Protein AF-A0A2L2T9L4-F1 (afdb_monomer)

Organism: NCBI:txid56646

pLDDT: mean 80.5, std 12.37, range [39.03, 96.06]

Secondary structure (DSSP, 8-state):
-TT-SEEEEETTTTT--PPTT---EEEEEEETTEEEEEEEPPTT--SHHHHHHHHHHHHHH-TT--------------BTTB---TT-----S-B--GGGEEE-STT-EEE-S--B---HHHHHHHHHHHHHHHTT--HHHHHHHHHTT-HHHHHHSPPPS---PPPTT-------

Solvent-accessible surface area (backbone atoms only — not comparable to full-atom values): 11596 Å² total; per-residue (Å²): 128,90,82,48,80,40,77,66,44,40,42,90,77,58,83,58,75,69,36,92,90,49,84,75,46,40,40,37,32,26,47,86,97,38,83,42,78,43,80,51,68,62,91,91,64,69,58,71,71,53,53,53,50,50,56,49,41,48,50,66,42,39,73,83,65,87,77,85,84,92,81,80,91,79,90,74,80,59,47,100,90,47,85,53,57,80,76,63,84,85,81,79,75,56,47,66,54,70,92,36,48,47,77,74,55,93,94,36,77,43,76,73,46,67,78,45,64,68,59,68,71,58,53,50,52,51,51,52,50,53,56,44,45,75,71,66,50,50,68,65,58,54,48,47,67,71,44,60,90,59,54,64,62,50,71,75,62,54,67,66,96,71,79,86,82,75,61,96,81,64,78,80,76,85,84,125

Mean predicted aligned error: 8.93 Å

Radius of gyration: 19.31 Å; Cα contacts (8 Å, |Δi|>4): 143; chains: 1; bounding box: 45×47×49 Å

Structure (mmCIF, N/CA/C/O backbone):
data_AF-A0A2L2T9L4-F1
#
_entry.id   AF-A0A2L2T9L4-F1
#
loop_
_atom_site.group_PDB
_atom_site.id
_atom_site.type_symbol
_atom_site.label_atom_id
_atom_site.label_alt_id
_atom_site.label_comp_id
_atom_site.label_asym_id
_atom_site.label_entity_id
_atom_site.label_seq_id
_atom_site.pdbx_PDB_ins_code
_atom_site.Cartn_x
_atom_site.Cartn_y
_atom_site.Cartn_z
_atom_site.occupancy
_atom_site.B_iso_or_equiv
_atom_site.auth_seq_id
_atom_site.auth_comp_id
_atom_site.auth_asym_id
_atom_site.auth_atom_id
_atom_site.pdbx_PDB_model_num
ATOM 1 N N . MET A 1 1 ? 0.565 10.808 10.010 1.00 52.41 1 MET A N 1
ATOM 2 C CA . MET A 1 1 ? 0.795 10.284 8.644 1.00 52.41 1 MET A CA 1
ATOM 3 C C . MET A 1 1 ? -0.266 10.923 7.761 1.00 52.41 1 MET A C 1
ATOM 5 O O . MET A 1 1 ? -1.426 10.871 8.133 1.00 52.41 1 MET A O 1
ATOM 9 N N . ASP A 1 2 ? 0.116 11.621 6.693 1.00 66.56 2 ASP A N 1
ATOM 10 C CA . ASP A 1 2 ? -0.676 12.735 6.129 1.00 66.56 2 ASP A CA 1
ATOM 11 C C . ASP A 1 2 ? -1.647 12.347 4.986 1.00 66.56 2 ASP A C 1
ATOM 13 O O . ASP A 1 2 ? -2.039 13.189 4.181 1.00 66.56 2 ASP A O 1
ATOM 17 N N . VAL A 1 3 ? -2.005 11.060 4.895 1.00 77.31 3 VAL A N 1
ATOM 18 C CA . VAL A 1 3 ? -2.783 10.458 3.787 1.00 77.31 3 VAL A CA 1
ATOM 19 C C . VAL A 1 3 ? -4.268 10.241 4.110 1.00 77.31 3 VAL A C 1
ATOM 21 O O . VAL A 1 3 ? -5.058 9.954 3.220 1.00 77.31 3 VAL A O 1
ATOM 24 N N . LEU A 1 4 ? -4.642 10.332 5.385 1.00 86.69 4 LEU A N 1
ATOM 25 C CA . LEU A 1 4 ? -6.015 10.126 5.841 1.00 86.69 4 LEU A CA 1
ATOM 26 C C . LEU A 1 4 ? -6.793 11.444 5.751 1.00 86.69 4 LEU A C 1
ATOM 28 O O . LEU A 1 4 ? -6.251 12.494 6.109 1.00 86.69 4 LEU A O 1
ATOM 32 N N . ASP A 1 5 ? -8.055 11.378 5.327 1.00 86.56 5 ASP A N 1
ATOM 33 C CA . ASP A 1 5 ? -8.974 12.523 5.379 1.00 86.56 5 ASP A CA 1
ATOM 34 C C . ASP A 1 5 ? -9.331 12.843 6.837 1.00 86.56 5 ASP A C 1
ATOM 36 O O . ASP A 1 5 ? -9.402 14.004 7.237 1.00 86.56 5 ASP A O 1
ATOM 40 N N . GLU A 1 6 ? -9.496 11.795 7.650 1.00 90.00 6 G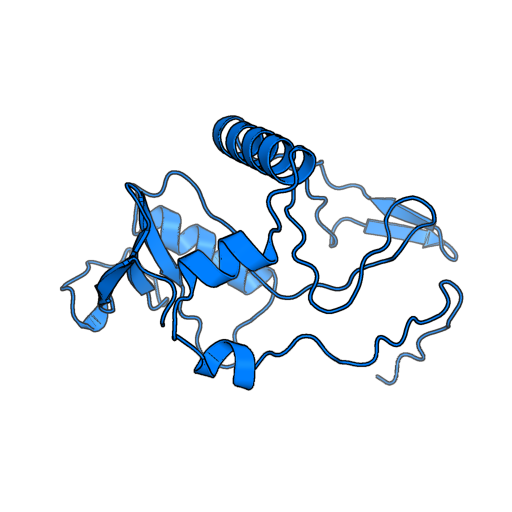LU A N 1
ATOM 41 C CA . GLU A 1 6 ? -9.687 11.885 9.097 1.00 90.00 6 GLU A CA 1
ATOM 42 C C . GLU A 1 6 ? -8.748 10.914 9.820 1.00 90.00 6 GLU A C 1
ATOM 44 O O . GLU A 1 6 ? -8.707 9.723 9.501 1.00 90.00 6 GLU A O 1
ATOM 49 N N . ASP A 1 7 ? -8.007 11.423 10.807 1.00 90.00 7 ASP A N 1
ATOM 50 C CA . ASP A 1 7 ? -7.109 10.642 11.663 1.00 90.00 7 ASP A CA 1
ATOM 51 C C . ASP A 1 7 ? -7.788 10.377 13.013 1.00 90.00 7 ASP A C 1
ATOM 53 O O . ASP A 1 7 ? -8.087 11.306 13.766 1.00 90.00 7 ASP A O 1
ATOM 57 N N . TYR A 1 8 ? -8.038 9.103 13.317 1.00 89.19 8 TYR A N 1
ATOM 58 C CA . TYR A 1 8 ? -8.636 8.667 14.583 1.00 89.19 8 TYR A CA 1
ATOM 59 C C . TYR A 1 8 ? -7.578 8.267 15.622 1.00 89.19 8 TYR A C 1
ATOM 61 O O . TYR A 1 8 ? -7.914 7.841 16.727 1.00 89.19 8 TYR A O 1
ATOM 69 N N . GLY A 1 9 ? -6.295 8.432 15.293 1.00 86.44 9 GLY A N 1
ATOM 70 C CA . GLY A 1 9 ? -5.169 8.142 16.163 1.00 86.44 9 GLY A CA 1
ATOM 71 C C . GLY A 1 9 ? -4.695 6.692 16.097 1.00 86.44 9 GLY A C 1
ATOM 72 O O . GLY A 1 9 ? -5.110 5.883 15.264 1.00 86.44 9 GLY A O 1
ATOM 73 N N . THR A 1 10 ? -3.758 6.370 16.986 1.00 83.75 10 THR A N 1
ATOM 74 C CA . THR A 1 10 ? -3.195 5.025 17.111 1.00 83.75 10 THR A CA 1
ATOM 75 C C . THR A 1 10 ? -4.003 4.177 18.084 1.00 83.75 10 THR A C 1
ATOM 77 O O . THR A 1 10 ? -4.635 4.691 19.009 1.00 83.75 10 THR A O 1
ATOM 80 N N . THR A 1 11 ? -3.950 2.858 17.917 1.00 71.00 11 THR A N 1
ATOM 81 C CA . THR A 1 11 ? -4.665 1.905 18.781 1.00 71.00 11 THR A CA 1
ATOM 82 C C . THR A 1 11 ? -4.295 2.003 20.261 1.00 71.00 11 THR A C 1
ATOM 84 O O . THR A 1 11 ? -5.155 1.773 21.107 1.00 71.00 11 THR A O 1
ATOM 87 N N . GLU A 1 12 ? -3.079 2.454 20.583 1.00 65.31 12 GLU A N 1
ATOM 88 C CA . GLU A 1 12 ? -2.644 2.773 21.954 1.00 65.31 12 GLU A CA 1
ATOM 89 C C . GLU A 1 12 ? -3.484 3.880 22.613 1.00 65.31 12 GLU A C 1
ATOM 91 O O . GLU A 1 12 ? -3.652 3.893 23.828 1.00 65.31 12 GLU A O 1
ATOM 96 N N . LYS A 1 13 ? -4.034 4.807 21.819 1.00 59.44 13 LYS A N 1
ATOM 97 C CA . LYS A 1 13 ? -4.871 5.918 22.295 1.00 59.44 13 LYS A CA 1
ATOM 98 C C . LYS A 1 13 ? -6.371 5.623 22.209 1.00 59.44 13 LYS A C 1
ATOM 100 O O . LYS A 1 13 ? -7.156 6.326 22.837 1.00 59.44 13 LYS A O 1
ATOM 105 N N . ALA A 1 14 ? -6.769 4.609 21.441 1.00 59.12 14 ALA A N 1
ATOM 106 C CA . ALA A 1 14 ? -8.160 4.367 21.057 1.00 59.12 14 ALA A CA 1
ATOM 107 C C . ALA A 1 14 ? -8.881 3.273 21.878 1.00 59.12 14 ALA A C 1
ATOM 109 O O . ALA A 1 14 ? -9.963 2.848 21.480 1.00 59.12 14 ALA A O 1
ATOM 110 N N . ASN A 1 15 ? -8.316 2.800 23.003 1.00 60.50 15 ASN A N 1
ATOM 111 C CA . ASN A 1 15 ? -8.847 1.668 23.794 1.00 60.50 15 ASN A CA 1
ATOM 112 C C . ASN A 1 15 ? -9.167 0.431 22.931 1.00 60.50 15 ASN A C 1
ATOM 114 O O . ASN A 1 15 ? -10.158 -0.270 23.144 1.00 60.50 15 ASN A O 1
ATOM 118 N N . PHE A 1 16 ? -8.342 0.188 21.913 1.00 66.19 16 PHE A N 1
ATOM 119 C CA . PHE A 1 16 ? -8.577 -0.878 20.956 1.00 66.19 16 PHE A CA 1
ATOM 120 C C . PHE A 1 16 ? -8.243 -2.233 21.588 1.00 66.19 16 PHE A C 1
ATOM 122 O O . PHE A 1 16 ? -7.152 -2.420 22.128 1.00 66.19 16 PHE A O 1
ATOM 129 N N . VAL A 1 17 ? -9.177 -3.184 21.531 1.00 66.19 17 VAL A N 1
ATOM 130 C CA . VAL A 1 17 ? -8.949 -4.537 22.050 1.00 66.19 17 VAL A CA 1
ATOM 131 C C . VAL A 1 17 ? -8.235 -5.348 20.978 1.00 66.19 17 VAL A C 1
ATOM 133 O O . VAL A 1 17 ? -8.807 -5.663 19.937 1.00 66.19 17 VAL A O 1
ATOM 136 N N . PHE A 1 18 ? -6.973 -5.672 21.231 1.00 70.81 18 PHE A N 1
ATOM 137 C CA . PHE A 1 18 ? -6.186 -6.526 20.353 1.00 70.81 18 PHE A CA 1
ATOM 138 C C . PHE A 1 18 ? -6.638 -7.987 20.458 1.00 70.81 18 PHE A C 1
ATOM 140 O O . PHE A 1 18 ? -6.996 -8.462 21.538 1.00 70.81 18 PHE A O 1
ATOM 147 N N . GLY A 1 19 ? -6.600 -8.718 19.340 1.00 68.06 19 GLY A N 1
ATOM 148 C CA . GLY A 1 19 ? -6.716 -10.172 19.366 1.00 68.06 19 GLY A CA 1
ATOM 149 C C . GLY A 1 19 ? -5.531 -10.799 20.109 1.00 68.06 19 GLY A C 1
ATOM 150 O O . GLY A 1 19 ? -4.468 -10.188 20.232 1.00 68.06 19 GLY A O 1
ATOM 151 N N . ASN A 1 20 ? -5.694 -12.032 20.601 1.00 67.00 20 ASN A N 1
ATOM 152 C CA . ASN A 1 20 ? -4.606 -12.746 21.277 1.00 67.00 20 ASN A CA 1
ATOM 153 C C . ASN A 1 20 ? -3.338 -12.768 20.398 1.00 67.00 20 ASN A C 1
ATOM 155 O O . ASN A 1 20 ? -3.387 -13.217 19.253 1.00 67.00 20 ASN A O 1
ATOM 159 N N . ASN A 1 21 ? -2.206 -12.326 20.959 1.00 73.62 21 ASN A N 1
ATOM 160 C CA . ASN A 1 21 ? -0.883 -12.258 20.317 1.00 73.62 21 ASN A CA 1
ATOM 161 C C . ASN A 1 21 ? -0.762 -11.301 19.112 1.00 73.62 21 ASN A C 1
ATOM 163 O O . ASN A 1 21 ? 0.149 -11.458 18.294 1.00 73.62 21 ASN A O 1
ATOM 167 N N . ASP A 1 22 ? -1.644 -10.310 18.973 1.00 82.94 22 ASP A N 1
ATOM 168 C CA . ASP A 1 22 ? -1.422 -9.224 18.019 1.00 82.94 22 ASP A CA 1
ATOM 169 C C . ASP A 1 22 ? -0.471 -8.170 18.608 1.00 82.94 22 ASP A C 1
ATOM 171 O O . ASP A 1 22 ? -0.856 -7.349 19.435 1.00 82.94 22 ASP A O 1
ATOM 175 N N . GLU A 1 23 ? 0.792 -8.215 18.184 1.00 81.62 23 GLU A N 1
ATOM 176 C CA . GLU A 1 23 ? 1.840 -7.273 18.604 1.00 81.62 23 GLU A CA 1
ATOM 177 C C . GLU A 1 23 ? 2.012 -6.078 17.649 1.00 81.62 23 GLU A C 1
ATOM 179 O O . GLU A 1 23 ? 2.999 -5.340 17.751 1.00 81.62 23 GLU A O 1
ATOM 184 N N . ASN A 1 24 ? 1.120 -5.919 16.666 1.00 86.56 24 ASN A N 1
ATOM 185 C CA . ASN A 1 24 ? 1.215 -4.833 15.698 1.00 86.56 24 ASN A CA 1
ATOM 186 C C . ASN A 1 24 ? 0.637 -3.531 16.272 1.00 86.56 24 ASN A C 1
ATOM 188 O O . ASN A 1 24 ? -0.312 -3.530 17.054 1.00 86.56 24 ASN A O 1
ATOM 192 N N . THR A 1 25 ? 1.174 -2.404 15.815 1.00 86.94 25 THR A N 1
ATOM 193 C CA . THR A 1 25 ? 0.607 -1.079 16.078 1.00 86.94 25 THR A CA 1
ATOM 194 C C . THR A 1 25 ? -0.185 -0.643 14.855 1.00 86.94 25 THR A C 1
ATOM 196 O O . THR A 1 25 ? 0.291 -0.790 13.729 1.00 86.94 25 THR A O 1
ATOM 199 N N . TYR A 1 26 ? -1.375 -0.077 15.058 1.00 89.06 26 TYR A N 1
ATOM 200 C CA . TYR A 1 26 ? -2.200 0.414 13.959 1.00 89.06 26 TYR A CA 1
ATOM 201 C C . TYR A 1 26 ? -2.491 1.904 14.094 1.00 89.06 26 TYR A C 1
ATOM 203 O O . TYR A 1 26 ? -2.710 2.409 15.198 1.00 89.06 26 TYR A O 1
ATOM 211 N N . GLN A 1 27 ? -2.551 2.584 12.954 1.00 90.50 27 GLN A N 1
ATOM 212 C CA . GLN A 1 27 ? -3.174 3.891 12.812 1.00 90.50 27 GLN A CA 1
ATOM 213 C C . GLN A 1 27 ? -4.568 3.711 12.207 1.00 90.50 27 GLN A C 1
ATOM 215 O O . GLN A 1 27 ? -4.737 2.999 11.213 1.00 90.50 27 GLN A O 1
ATOM 220 N N . LEU A 1 28 ? -5.562 4.346 12.820 1.00 90.88 28 LEU A N 1
ATOM 221 C CA . LEU A 1 28 ? -6.960 4.286 12.416 1.00 90.88 28 LEU A CA 1
ATOM 222 C C . LEU A 1 28 ? -7.357 5.598 11.744 1.00 90.88 28 LEU A C 1
ATOM 224 O O . LEU A 1 28 ? -6.944 6.675 12.171 1.00 90.88 28 LEU A O 1
ATOM 228 N N . GLY A 1 29 ? -8.198 5.521 10.721 1.00 92.50 29 GLY A N 1
ATOM 229 C CA . GLY A 1 29 ? -8.723 6.718 10.083 1.00 92.50 29 GLY A CA 1
ATOM 230 C C . GLY A 1 29 ? -9.742 6.434 9.000 1.00 92.50 29 GLY A C 1
ATOM 231 O O . GLY A 1 29 ? -10.322 5.345 8.921 1.00 92.50 29 GLY A O 1
ATOM 232 N N . ARG A 1 30 ? -9.938 7.434 8.145 1.00 93.25 30 ARG A N 1
ATOM 233 C CA . ARG A 1 30 ? -10.900 7.396 7.047 1.00 93.25 30 ARG A CA 1
ATOM 234 C C . ARG A 1 30 ? -10.320 8.007 5.775 1.00 93.25 30 ARG A C 1
ATOM 236 O O . ARG A 1 30 ? -9.588 8.992 5.842 1.00 93.25 30 ARG A O 1
ATOM 243 N N . ILE A 1 31 ? -10.653 7.408 4.632 1.00 90.56 31 ILE A N 1
ATOM 244 C CA . ILE A 1 31 ? -10.423 7.961 3.288 1.00 90.56 31 ILE A CA 1
ATOM 245 C C . ILE A 1 31 ? -11.730 7.824 2.509 1.00 90.56 31 ILE A C 1
ATOM 247 O O . ILE A 1 31 ? -12.220 6.707 2.316 1.00 90.56 31 ILE A O 1
ATOM 251 N N . GLY A 1 32 ? -12.307 8.942 2.071 1.00 90.31 32 GLY A N 1
ATOM 252 C CA . GLY A 1 32 ? -13.660 8.977 1.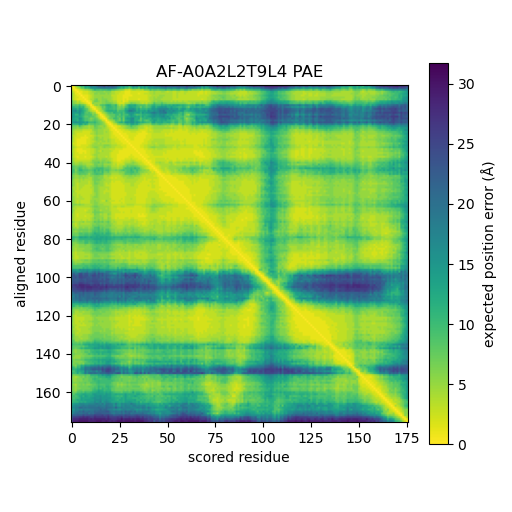523 1.00 90.31 32 GLY A CA 1
ATOM 253 C C . GLY A 1 32 ? -14.635 8.249 2.451 1.00 90.31 32 GLY A C 1
ATOM 254 O O . GLY A 1 32 ? -14.603 8.423 3.665 1.00 90.31 32 GLY A O 1
ATOM 255 N N . ASP A 1 33 ? -15.456 7.351 1.917 1.00 92.56 33 ASP A N 1
ATOM 256 C CA . ASP A 1 33 ? -16.427 6.580 2.711 1.00 92.56 33 ASP A CA 1
ATOM 257 C C . ASP A 1 33 ? -15.850 5.291 3.330 1.00 92.56 33 ASP A C 1
ATOM 259 O O . ASP A 1 33 ? -16.590 4.431 3.815 1.00 92.56 33 ASP A O 1
ATOM 263 N N . HIS A 1 34 ? -14.526 5.113 3.303 1.00 93.06 34 HIS A N 1
ATOM 264 C CA . HIS A 1 34 ? -13.867 3.894 3.758 1.00 93.06 34 HIS A CA 1
ATOM 265 C C . HIS A 1 34 ? -13.110 4.108 5.066 1.00 93.06 34 HIS A C 1
ATOM 267 O O . HIS A 1 34 ? -12.224 4.955 5.158 1.00 93.06 34 HIS A O 1
ATOM 273 N N . PHE A 1 35 ? -13.409 3.273 6.063 1.00 94.25 35 PHE A N 1
ATOM 274 C CA . PHE A 1 35 ? -12.566 3.129 7.246 1.00 94.25 35 PHE A CA 1
ATOM 275 C C . PHE A 1 35 ? -11.265 2.422 6.869 1.00 94.25 35 PHE A C 1
ATOM 277 O O . PHE A 1 35 ? -11.284 1.361 6.238 1.00 94.25 35 PHE A O 1
ATOM 284 N N . VAL A 1 36 ? -10.141 3.012 7.263 1.00 94.06 36 VAL A N 1
ATOM 285 C CA . VAL A 1 36 ? -8.800 2.537 6.926 1.00 94.06 36 VAL A CA 1
ATOM 286 C C . VAL A 1 36 ? -8.036 2.228 8.206 1.00 94.06 36 VAL A C 1
ATOM 288 O O . VAL A 1 36 ? -8.031 3.010 9.156 1.00 94.06 36 VAL A O 1
ATOM 291 N N . VAL A 1 37 ? -7.369 1.076 8.205 1.00 92.56 37 VAL A N 1
ATOM 292 C CA . VAL A 1 37 ? -6.424 0.667 9.244 1.00 92.56 37 VAL A CA 1
ATOM 293 C C . VAL A 1 37 ? -5.061 0.494 8.592 1.00 92.56 37 VAL A C 1
ATOM 295 O O . VAL A 1 37 ? -4.898 -0.343 7.703 1.00 92.56 37 VAL A O 1
ATOM 298 N N . ILE A 1 38 ? -4.084 1.278 9.033 1.00 92.62 38 ILE A N 1
ATOM 299 C CA . ILE A 1 38 ? -2.709 1.235 8.538 1.00 92.62 38 ILE A CA 1
ATOM 300 C C . ILE A 1 38 ? -1.850 0.536 9.587 1.00 92.62 38 ILE A C 1
ATOM 302 O O . ILE A 1 38 ? -1.806 0.959 10.738 1.00 92.62 38 ILE A O 1
ATOM 306 N N . ASN A 1 39 ? -1.150 -0.526 9.193 1.00 91.31 39 ASN A N 1
ATOM 307 C CA . ASN A 1 39 ? -0.134 -1.138 10.044 1.00 91.31 39 ASN A CA 1
ATOM 308 C C . ASN A 1 39 ? 1.109 -0.245 10.138 1.00 91.31 39 ASN A C 1
ATOM 310 O O . ASN A 1 39 ? 1.654 0.179 9.119 1.00 91.31 39 ASN A O 1
ATOM 314 N N . CYS A 1 40 ? 1.592 -0.042 11.358 1.00 88.19 40 CYS A N 1
ATOM 315 C CA . CYS A 1 40 ? 2.831 0.649 11.676 1.00 88.19 40 CYS A CA 1
ATOM 316 C C . CYS A 1 40 ? 3.845 -0.390 12.191 1.00 88.19 40 CYS A C 1
ATOM 318 O O . CYS A 1 40 ? 3.928 -0.614 13.401 1.00 88.19 40 CYS A O 1
ATOM 320 N N . PRO A 1 41 ? 4.587 -1.076 11.299 1.00 82.75 41 PRO A N 1
ATOM 321 C CA . PRO A 1 41 ? 5.554 -2.084 11.717 1.00 82.75 41 PRO A CA 1
ATOM 322 C C . PRO A 1 41 ? 6.696 -1.443 12.513 1.00 82.75 41 PRO A C 1
ATOM 324 O O . PRO A 1 41 ? 7.069 -0.292 12.272 1.00 82.75 41 PRO A O 1
ATOM 327 N N . ARG A 1 42 ? 7.281 -2.205 13.444 1.00 83.94 42 ARG A N 1
ATOM 328 C CA . ARG A 1 42 ? 8.468 -1.757 14.182 1.00 83.94 42 ARG A CA 1
ATOM 329 C C . ARG A 1 42 ? 9.625 -1.538 13.208 1.00 83.94 42 ARG A C 1
ATOM 331 O O . ARG A 1 42 ? 9.758 -2.245 12.208 1.00 83.94 42 ARG A O 1
ATOM 338 N N . THR A 1 43 ? 10.482 -0.569 13.511 1.00 82.56 43 THR A N 1
ATOM 339 C CA . THR A 1 43 ? 11.659 -0.268 12.689 1.00 82.56 43 THR A CA 1
ATOM 340 C C . THR A 1 43 ? 12.494 -1.527 12.453 1.00 82.56 43 THR A C 1
ATOM 342 O O . THR A 1 43 ? 12.834 -2.236 13.396 1.00 82.56 43 THR A O 1
ATOM 345 N N . GLY A 1 44 ? 12.827 -1.800 11.190 1.00 80.50 44 GLY A N 1
ATOM 346 C CA . GLY A 1 44 ? 13.599 -2.982 10.794 1.00 80.50 44 GLY A CA 1
ATOM 347 C C . GLY A 1 44 ? 12.771 -4.254 10.578 1.00 80.50 44 GLY A C 1
ATOM 348 O O . GLY A 1 44 ? 13.305 -5.230 10.061 1.00 80.50 44 GLY A O 1
ATOM 349 N N . GLU A 1 45 ? 11.472 -4.256 10.888 1.00 80.06 45 GLU A N 1
ATOM 350 C CA . GLU A 1 45 ? 10.591 -5.390 10.603 1.00 80.06 45 GLU A CA 1
ATOM 351 C C . GLU A 1 45 ? 9.927 -5.244 9.228 1.00 80.06 45 GLU A C 1
ATOM 353 O O . GLU A 1 45 ? 8.880 -4.615 9.075 1.00 80.06 45 GLU A O 1
ATOM 358 N N . TYR A 1 46 ? 10.524 -5.859 8.209 1.00 80.56 46 TYR A N 1
ATOM 359 C CA . TYR A 1 46 ? 10.005 -5.863 6.840 1.00 80.56 46 TYR A CA 1
ATOM 360 C C . TYR A 1 46 ? 10.102 -7.252 6.193 1.00 80.56 46 TYR A C 1
ATOM 362 O O . TYR A 1 46 ? 10.664 -8.195 6.750 1.00 80.56 46 TYR A O 1
ATOM 370 N N . GLY A 1 47 ? 9.519 -7.384 5.001 1.00 83.31 47 GLY A N 1
ATOM 371 C CA . GLY A 1 47 ? 9.578 -8.600 4.192 1.00 83.31 47 GLY A CA 1
ATOM 372 C C . GLY A 1 47 ? 8.324 -9.474 4.257 1.00 83.31 47 GLY A C 1
ATOM 373 O O . GLY A 1 47 ? 7.393 -9.243 5.032 1.00 83.31 47 GLY A O 1
ATOM 374 N N . LEU A 1 48 ? 8.310 -10.501 3.403 1.00 83.12 48 LEU A N 1
ATOM 375 C CA . LEU A 1 48 ? 7.132 -11.326 3.117 1.00 83.12 48 LEU A CA 1
ATOM 376 C C . LEU A 1 48 ? 6.557 -12.003 4.367 1.00 83.12 48 LEU A C 1
ATOM 378 O O . LEU A 1 48 ? 5.360 -11.911 4.619 1.00 83.12 48 LEU A O 1
ATOM 382 N N . ILE A 1 49 ? 7.405 -12.653 5.170 1.00 85.44 49 ILE A N 1
ATOM 383 C CA . ILE A 1 49 ? 6.960 -13.403 6.355 1.00 85.44 49 ILE A CA 1
ATOM 384 C C . ILE A 1 49 ? 6.291 -12.466 7.366 1.00 85.44 49 ILE A C 1
ATOM 386 O O . ILE A 1 49 ? 5.232 -12.799 7.901 1.00 85.44 49 ILE A O 1
ATOM 390 N N . LYS A 1 50 ? 6.879 -11.288 7.614 1.00 86.88 50 LYS A N 1
ATOM 391 C CA . LYS A 1 50 ? 6.302 -10.302 8.533 1.00 86.88 50 LYS A CA 1
ATOM 392 C C . LYS A 1 50 ? 4.984 -9.757 7.984 1.00 86.88 50 LYS A C 1
ATOM 394 O O . LYS A 1 50 ? 4.000 -9.773 8.713 1.00 86.88 50 LYS A O 1
ATOM 399 N N . ALA A 1 51 ? 4.934 -9.378 6.705 1.00 87.81 51 ALA A N 1
ATOM 400 C CA . ALA A 1 51 ? 3.707 -8.899 6.066 1.00 87.81 51 ALA A CA 1
ATOM 401 C C . ALA A 1 51 ? 2.570 -9.936 6.132 1.00 87.81 51 ALA A C 1
ATOM 403 O O . ALA A 1 51 ? 1.441 -9.586 6.472 1.00 87.81 51 ALA A O 1
ATOM 404 N N . CYS A 1 52 ? 2.861 -11.220 5.884 1.00 88.12 52 CYS A N 1
ATOM 405 C CA . CYS A 1 52 ? 1.886 -12.306 6.018 1.00 88.12 52 CYS A CA 1
ATOM 406 C C . CYS A 1 52 ? 1.374 -12.457 7.458 1.00 88.12 52 CYS A C 1
ATOM 408 O O . CYS A 1 52 ? 0.165 -12.586 7.669 1.00 88.12 52 CYS A O 1
ATOM 410 N N . LYS A 1 53 ? 2.274 -12.421 8.452 1.00 89.19 53 LYS A N 1
ATOM 411 C CA . LYS A 1 53 ? 1.895 -12.461 9.873 1.00 89.19 53 LYS A CA 1
ATOM 412 C C . LYS A 1 53 ? 1.005 -11.277 10.241 1.00 89.19 53 LYS A C 1
ATOM 414 O O . LYS A 1 53 ? -0.074 -11.494 10.777 1.00 89.19 53 LYS A O 1
ATOM 419 N N . THR A 1 54 ? 1.398 -10.057 9.880 1.00 90.00 54 THR A N 1
ATOM 420 C CA . THR A 1 54 ? 0.606 -8.856 10.163 1.00 90.00 54 THR A CA 1
ATOM 421 C C . THR A 1 54 ? -0.760 -8.902 9.487 1.00 90.00 54 THR A C 1
ATOM 423 O O . THR A 1 54 ? -1.761 -8.673 10.151 1.00 90.00 54 THR A O 1
ATOM 426 N N . ALA A 1 55 ? -0.849 -9.289 8.212 1.00 90.19 55 ALA A N 1
ATOM 427 C CA . ALA A 1 55 ? -2.141 -9.433 7.539 1.00 90.19 55 ALA A CA 1
ATOM 428 C C . ALA A 1 55 ? -3.056 -10.457 8.239 1.00 90.19 55 ALA A C 1
ATOM 430 O O . ALA A 1 55 ? -4.273 -10.278 8.278 1.00 90.19 55 ALA A O 1
ATOM 431 N N . THR A 1 56 ? -2.479 -11.518 8.808 1.00 90.12 56 THR A N 1
ATOM 432 C CA . THR A 1 56 ? -3.219 -12.541 9.562 1.00 90.12 56 THR A CA 1
ATOM 433 C C . THR A 1 56 ? -3.710 -11.990 10.902 1.00 90.12 56 THR A C 1
ATOM 435 O O . THR A 1 56 ? -4.894 -12.117 11.211 1.00 90.12 56 THR A O 1
ATOM 438 N N . SER A 1 57 ? -2.838 -11.316 11.658 1.00 89.75 57 SER A N 1
ATOM 439 C CA . SER A 1 57 ? -3.189 -10.644 12.915 1.00 89.75 57 SER A CA 1
ATOM 440 C C . SER A 1 57 ? -4.263 -9.576 12.708 1.00 89.75 57 SER A C 1
ATOM 442 O O . SER A 1 57 ? -5.273 -9.597 13.401 1.00 89.75 57 SER A O 1
ATOM 444 N N . MET A 1 58 ? -4.128 -8.728 11.683 1.00 90.25 58 MET A N 1
ATOM 445 C CA . MET A 1 58 ? -5.121 -7.709 11.325 1.00 90.25 58 MET A CA 1
ATOM 446 C C . MET A 1 58 ? -6.503 -8.311 11.082 1.00 90.25 58 MET A C 1
ATOM 448 O O . MET A 1 58 ? -7.482 -7.819 11.631 1.00 90.25 58 MET A O 1
ATOM 452 N N . LYS A 1 59 ? -6.597 -9.392 10.293 1.00 88.88 59 LYS A N 1
ATOM 453 C CA . LYS A 1 59 ? -7.879 -10.076 10.044 1.00 88.88 59 LYS A CA 1
ATOM 454 C C . LYS A 1 59 ? -8.483 -10.658 11.318 1.00 88.88 59 LYS A C 1
ATOM 456 O O . LYS A 1 59 ? -9.700 -10.654 11.461 1.00 88.88 59 LYS A O 1
ATOM 461 N N . SER A 1 60 ? -7.641 -11.177 12.210 1.00 88.06 60 SER A N 1
ATOM 462 C CA . SER A 1 60 ? -8.090 -11.761 13.473 1.00 88.06 60 SER A CA 1
ATOM 463 C C . SER A 1 60 ? -8.578 -10.698 14.456 1.00 88.06 60 SER A C 1
ATOM 465 O O . SER A 1 60 ? -9.591 -10.901 15.116 1.00 88.06 60 SER A O 1
ATOM 467 N N . THR A 1 61 ? -7.857 -9.585 14.571 1.00 87.62 61 THR A N 1
ATOM 468 C CA . THR A 1 61 ? -8.165 -8.501 15.510 1.00 87.62 61 THR A CA 1
ATOM 469 C C . THR A 1 61 ? -9.311 -7.626 15.005 1.00 87.62 61 THR A C 1
ATOM 471 O O . THR A 1 61 ? -10.127 -7.152 15.790 1.00 87.62 61 THR A O 1
ATOM 474 N N . ILE A 1 62 ? -9.394 -7.410 13.691 1.00 88.31 62 ILE A N 1
ATOM 475 C CA . ILE A 1 62 ? -10.306 -6.451 13.066 1.00 88.31 62 ILE A CA 1
ATOM 476 C C . ILE A 1 62 ? -11.180 -7.191 12.042 1.00 88.31 62 ILE A C 1
ATOM 478 O O . ILE A 1 62 ? -10.942 -7.114 10.832 1.00 88.31 62 ILE A O 1
ATOM 482 N N . PRO A 1 63 ? -12.218 -7.917 12.498 1.00 86.81 63 PRO A N 1
ATOM 483 C CA . PRO A 1 63 ? -13.019 -8.784 11.631 1.00 86.81 63 PRO A CA 1
ATOM 484 C C . PRO A 1 63 ? -13.830 -8.017 10.575 1.00 86.81 63 PRO A C 1
ATOM 486 O O . PRO A 1 63 ? -14.322 -8.614 9.622 1.00 86.81 63 PRO A O 1
ATOM 489 N N . CYS A 1 64 ? -13.967 -6.693 10.711 1.00 89.44 64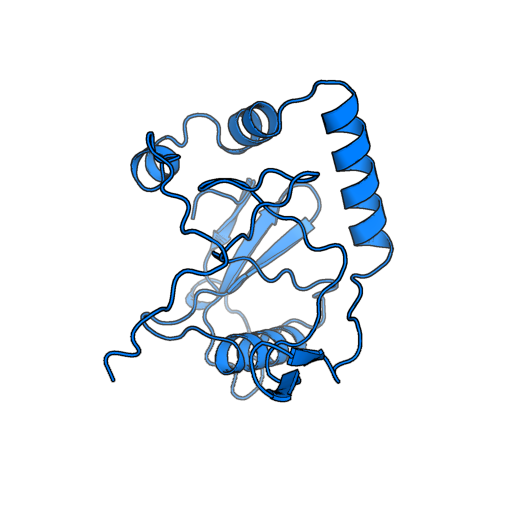 CYS A N 1
ATOM 490 C CA . CYS A 1 64 ? -14.631 -5.840 9.728 1.00 89.44 64 CYS A CA 1
ATOM 491 C C . CYS A 1 64 ? -13.751 -5.477 8.514 1.00 89.44 64 CYS A C 1
ATOM 493 O O . CYS A 1 64 ? -14.246 -4.846 7.577 1.00 89.44 64 CYS A O 1
ATOM 495 N N . ILE A 1 65 ? -12.473 -5.883 8.484 1.00 91.50 65 ILE A N 1
ATOM 496 C CA . ILE A 1 65 ? -11.611 -5.692 7.311 1.00 91.50 65 ILE A CA 1
ATOM 497 C C . ILE A 1 65 ? -12.158 -6.499 6.130 1.00 91.50 65 ILE A C 1
ATOM 499 O O . ILE A 1 65 ? -12.143 -7.728 6.121 1.00 91.50 65 ILE A O 1
ATOM 503 N N . ARG A 1 66 ? -12.580 -5.786 5.082 1.00 93.06 66 ARG A N 1
ATOM 504 C CA . ARG A 1 66 ? -13.047 -6.387 3.823 1.00 93.06 66 ARG A CA 1
ATOM 505 C C . ARG A 1 66 ? -11.915 -6.674 2.843 1.00 93.06 66 ARG A C 1
ATOM 507 O O . ARG A 1 66 ? -11.954 -7.669 2.125 1.00 93.06 66 ARG A O 1
ATOM 514 N N . TYR A 1 67 ? -10.917 -5.795 2.808 1.00 92.00 67 TYR A N 1
ATOM 515 C CA . TYR A 1 67 ? -9.809 -5.835 1.860 1.00 92.00 67 TYR A CA 1
ATOM 516 C C . TYR A 1 67 ? -8.507 -5.487 2.576 1.00 92.00 67 TYR A C 1
ATOM 518 O O . TYR A 1 67 ? -8.492 -4.614 3.438 1.00 92.00 67 TYR A O 1
ATOM 526 N N . ILE A 1 68 ? -7.413 -6.145 2.192 1.00 91.31 68 ILE A N 1
ATOM 527 C CA . ILE A 1 68 ? -6.060 -5.785 2.627 1.00 91.31 68 ILE A CA 1
ATOM 528 C C . ILE A 1 68 ? -5.273 -5.384 1.392 1.00 91.31 68 ILE A C 1
ATOM 530 O O . ILE A 1 68 ? -5.183 -6.154 0.436 1.00 91.31 68 ILE A O 1
ATOM 534 N N . LEU A 1 69 ? -4.709 -4.181 1.430 1.00 92.38 69 LEU A N 1
ATOM 535 C CA . LEU A 1 69 ? -3.844 -3.659 0.384 1.00 92.38 69 LEU A CA 1
ATOM 536 C C . LEU A 1 69 ? -2.397 -3.767 0.858 1.00 92.38 69 LEU A C 1
ATOM 538 O O . LEU A 1 69 ? -2.046 -3.241 1.913 1.00 92.38 69 LEU A O 1
ATOM 542 N N . LEU A 1 70 ? -1.560 -4.453 0.083 1.00 90.12 70 LEU A N 1
ATOM 543 C CA . LEU A 1 70 ? -0.119 -4.452 0.299 1.00 90.12 70 LEU A CA 1
ATOM 544 C C . LEU A 1 70 ? 0.476 -3.272 -0.470 1.00 90.12 70 LEU A C 1
ATOM 546 O O . LEU A 1 70 ? 0.449 -3.262 -1.698 1.00 90.12 70 LEU A O 1
ATOM 550 N N . VAL A 1 71 ? 1.000 -2.292 0.260 1.00 89.19 71 VAL A N 1
ATOM 551 C CA . VAL A 1 71 ? 1.646 -1.102 -0.303 1.00 89.19 71 VAL A CA 1
ATOM 552 C C . VAL A 1 71 ? 3.115 -1.122 0.090 1.00 89.19 71 VAL A C 1
ATOM 554 O O . VAL A 1 71 ? 3.451 -1.373 1.246 1.00 89.19 71 VAL A O 1
ATOM 557 N N . GLY A 1 72 ? 3.993 -0.872 -0.872 1.00 86.62 72 GLY A N 1
ATOM 558 C CA . GLY A 1 72 ? 5.429 -0.853 -0.647 1.00 86.62 72 GLY A CA 1
ATOM 559 C C . GLY A 1 72 ? 6.188 -0.440 -1.897 1.00 86.62 72 GLY A C 1
ATOM 560 O O . GLY A 1 72 ? 5.605 -0.255 -2.964 1.00 86.62 72 GLY A O 1
ATOM 561 N N . ILE A 1 73 ? 7.500 -0.307 -1.742 1.00 88.00 73 ILE A N 1
ATOM 562 C CA . ILE A 1 73 ? 8.418 -0.090 -2.857 1.00 88.00 73 ILE A CA 1
ATOM 563 C C . ILE A 1 73 ? 8.717 -1.421 -3.551 1.00 88.00 73 ILE A C 1
ATOM 565 O O . ILE A 1 73 ? 8.805 -2.467 -2.905 1.00 88.00 73 ILE A O 1
ATOM 569 N N . GLY A 1 74 ? 8.877 -1.381 -4.868 1.00 87.06 74 GLY A N 1
ATOM 570 C CA . GLY A 1 74 ? 9.200 -2.549 -5.676 1.00 87.06 74 GLY A CA 1
ATOM 571 C C . GLY A 1 74 ? 10.141 -2.190 -6.818 1.00 87.06 74 GLY A C 1
ATOM 572 O O . GLY A 1 74 ? 10.240 -1.029 -7.207 1.00 87.06 74 GLY A O 1
ATOM 573 N N . GLY A 1 75 ? 10.833 -3.199 -7.345 1.00 86.56 75 GLY A N 1
ATOM 574 C CA . GLY A 1 75 ? 11.603 -3.073 -8.580 1.00 86.56 75 GLY A CA 1
ATOM 575 C C . GLY A 1 75 ? 10.704 -3.227 -9.806 1.00 86.56 75 GLY A C 1
ATOM 576 O O . GLY A 1 75 ? 9.791 -4.055 -9.809 1.00 86.56 75 GLY A O 1
ATOM 577 N N . GLY A 1 76 ? 10.972 -2.442 -10.846 1.00 87.19 76 GLY A N 1
ATOM 578 C CA . GLY A 1 76 ? 10.315 -2.542 -12.147 1.00 87.19 76 GLY A CA 1
ATOM 579 C C . GLY A 1 76 ? 11.265 -3.095 -13.205 1.00 87.19 76 GLY A C 1
ATOM 580 O O . GLY A 1 76 ? 12.458 -2.806 -13.187 1.00 87.19 76 GLY A O 1
ATOM 581 N N . THR A 1 77 ? 10.739 -3.879 -14.143 1.00 88.06 77 THR A N 1
ATOM 582 C CA . THR A 1 77 ? 11.473 -4.282 -15.349 1.00 88.06 77 THR A CA 1
ATOM 583 C C . THR A 1 77 ? 10.774 -3.661 -16.556 1.00 88.06 77 THR A C 1
ATOM 585 O O . THR A 1 77 ? 9.698 -4.139 -16.929 1.00 88.06 77 THR A O 1
ATOM 588 N N . PRO A 1 78 ? 11.339 -2.596 -17.153 1.00 87.31 78 PRO A N 1
ATOM 589 C CA . PRO A 1 78 ? 10.784 -1.998 -18.359 1.00 87.31 78 PRO A CA 1
ATOM 590 C C . PRO A 1 78 ? 10.747 -3.016 -19.501 1.00 87.31 78 PRO A C 1
ATOM 592 O O . PRO A 1 78 ? 11.627 -3.867 -1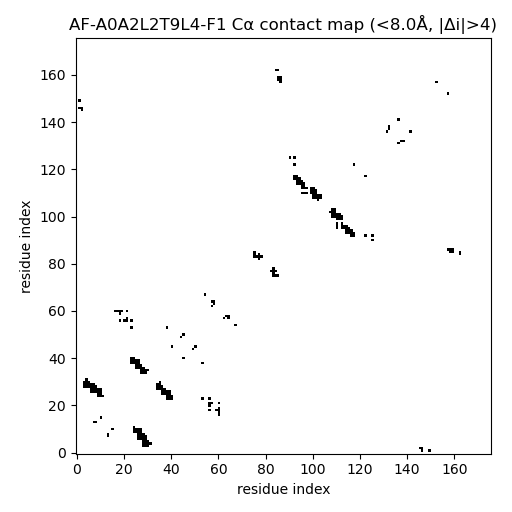9.640 1.00 87.31 78 PRO A O 1
ATOM 595 N N . THR A 1 79 ? 9.733 -2.910 -20.350 1.00 86.19 79 THR A N 1
ATOM 596 C CA . THR A 1 79 ? 9.607 -3.685 -21.589 1.00 86.19 79 THR A CA 1
ATOM 597 C C . THR A 1 79 ? 9.378 -2.735 -22.755 1.00 86.19 79 THR A C 1
ATOM 599 O O . THR A 1 79 ? 9.037 -1.573 -22.560 1.00 86.19 79 THR A O 1
ATOM 602 N N . THR A 1 80 ? 9.480 -3.229 -23.989 1.00 84.50 80 THR A N 1
ATOM 603 C CA . THR A 1 80 ? 9.191 -2.412 -25.181 1.00 84.50 80 THR A CA 1
ATOM 604 C C . THR A 1 80 ? 7.765 -1.856 -25.208 1.00 84.50 80 THR A C 1
ATOM 606 O O . THR A 1 80 ? 7.519 -0.856 -25.870 1.00 84.50 80 THR A O 1
ATOM 609 N N . ASN A 1 81 ? 6.826 -2.501 -24.509 1.00 88.50 81 ASN A N 1
ATOM 610 C CA . ASN A 1 81 ? 5.409 -2.128 -24.508 1.00 88.50 81 ASN A CA 1
ATOM 611 C C . ASN A 1 81 ? 4.989 -1.366 -23.245 1.00 88.50 81 ASN A C 1
ATOM 613 O O . ASN A 1 81 ? 3.915 -0.771 -23.223 1.00 88.50 81 ASN A O 1
ATOM 617 N N . VAL A 1 82 ? 5.790 -1.440 -22.181 1.00 86.50 82 VAL A N 1
ATOM 618 C CA . VAL A 1 82 ? 5.499 -0.825 -20.885 1.00 86.50 82 VAL A CA 1
ATOM 619 C C . VAL A 1 82 ? 6.797 -0.259 -20.340 1.00 86.50 82 VAL A C 1
ATOM 621 O O . VAL A 1 82 ? 7.664 -1.010 -19.888 1.00 86.50 82 VAL A O 1
ATOM 624 N N . ASP A 1 83 ? 6.910 1.062 -20.392 1.00 89.31 83 ASP A N 1
ATOM 625 C CA . ASP A 1 83 ? 8.049 1.790 -19.857 1.00 89.31 83 ASP A CA 1
ATOM 626 C C . ASP A 1 83 ? 7.814 2.085 -18.371 1.00 89.31 83 ASP A C 1
ATOM 628 O O . ASP A 1 83 ? 7.006 2.945 -18.036 1.00 89.31 83 ASP A O 1
ATOM 632 N N . ILE A 1 84 ? 8.452 1.311 -17.490 1.00 89.62 84 ILE A N 1
ATOM 633 C CA . ILE A 1 84 ? 8.330 1.451 -16.031 1.00 89.62 84 ILE A CA 1
ATOM 634 C C . ILE A 1 84 ? 9.555 2.204 -15.523 1.00 89.62 84 ILE A C 1
A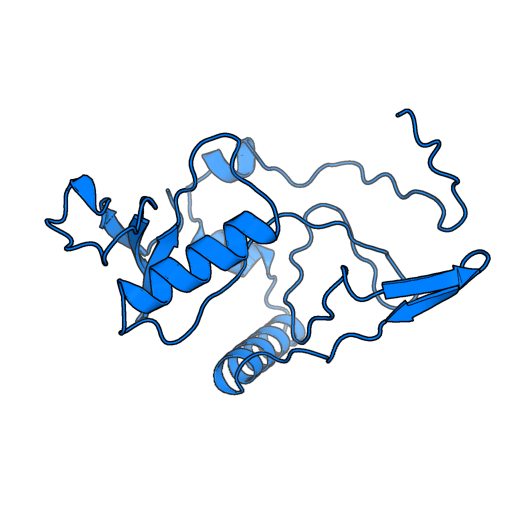TOM 636 O O . ILE A 1 84 ? 10.678 1.775 -15.776 1.00 89.62 84 ILE A O 1
ATOM 640 N N . ARG A 1 85 ? 9.349 3.288 -14.782 1.00 90.00 85 ARG A N 1
ATOM 641 C CA . ARG A 1 85 ? 10.405 4.191 -14.310 1.00 90.00 85 ARG A CA 1
ATOM 642 C C . ARG A 1 85 ? 10.383 4.373 -12.802 1.00 90.00 85 ARG A C 1
ATOM 644 O O . ARG A 1 85 ? 9.372 4.124 -12.139 1.00 90.00 85 ARG A O 1
ATOM 651 N N . LEU A 1 86 ? 11.500 4.831 -12.238 1.00 89.00 86 LEU A N 1
ATOM 652 C CA . LEU A 1 86 ? 11.544 5.202 -10.825 1.00 89.00 86 LEU A CA 1
ATOM 653 C C . LEU A 1 86 ? 10.501 6.288 -10.519 1.00 89.00 86 LEU A C 1
ATOM 655 O O . LEU A 1 86 ? 10.377 7.296 -11.218 1.00 89.00 86 LEU A O 1
ATOM 659 N N . GLY A 1 87 ? 9.742 6.064 -9.447 1.00 83.75 87 GLY A N 1
ATOM 660 C CA . GLY A 1 87 ? 8.625 6.918 -9.044 1.00 83.75 87 GLY A CA 1
ATOM 661 C C . GLY A 1 87 ? 7.279 6.556 -9.676 1.00 83.75 87 GLY A C 1
ATOM 662 O O . GLY A 1 87 ? 6.270 7.135 -9.277 1.00 83.75 87 GLY A O 1
ATOM 663 N N . ASP A 1 88 ? 7.224 5.593 -10.603 1.00 86.44 88 ASP A N 1
ATOM 664 C CA . ASP A 1 88 ? 5.944 5.087 -11.099 1.00 86.44 88 ASP A CA 1
ATOM 665 C C . ASP A 1 88 ? 5.204 4.284 -10.025 1.00 86.44 88 ASP A C 1
ATOM 667 O O . ASP A 1 88 ? 5.788 3.509 -9.262 1.00 86.44 88 ASP A O 1
ATOM 671 N N . VAL A 1 89 ? 3.879 4.433 -10.005 1.00 86.81 89 VAL A N 1
ATOM 672 C CA . VAL A 1 89 ? 2.993 3.660 -9.132 1.00 86.81 89 VAL A CA 1
ATOM 673 C C . VAL A 1 89 ? 2.411 2.492 -9.918 1.00 86.81 89 VAL A C 1
ATOM 675 O O . VAL A 1 89 ? 1.599 2.671 -10.827 1.00 86.81 89 VAL A O 1
ATOM 678 N N . ALA A 1 90 ? 2.795 1.275 -9.540 1.00 89.44 90 ALA A N 1
ATOM 679 C CA . ALA A 1 90 ? 2.234 0.055 -10.103 1.00 89.44 90 ALA A CA 1
ATOM 680 C C . ALA A 1 90 ? 1.010 -0.410 -9.300 1.00 89.44 90 ALA A C 1
ATOM 682 O O . ALA A 1 90 ? 1.063 -0.546 -8.078 1.00 89.44 90 ALA A O 1
ATOM 683 N N . ILE A 1 91 ? -0.087 -0.717 -9.997 1.00 90.69 91 ILE A N 1
ATOM 684 C CA . ILE A 1 91 ? -1.311 -1.254 -9.390 1.00 90.69 91 ILE A CA 1
ATOM 685 C C . ILE A 1 91 ? -1.477 -2.711 -9.820 1.00 90.69 91 ILE A C 1
ATOM 687 O O . ILE A 1 91 ? -1.713 -3.011 -10.992 1.00 90.69 91 ILE A O 1
ATOM 691 N N . GLY A 1 92 ? -1.349 -3.630 -8.863 1.00 88.81 92 GLY A N 1
ATOM 692 C CA . GLY A 1 92 ? -1.431 -5.066 -9.118 1.00 88.81 92 GLY A CA 1
ATOM 693 C C . GLY A 1 92 ? -2.856 -5.527 -9.425 1.00 88.81 92 GLY A C 1
ATOM 694 O O . GLY A 1 92 ? -3.708 -5.554 -8.543 1.00 88.81 92 GLY A O 1
ATOM 695 N N . THR A 1 93 ? -3.106 -5.962 -10.660 1.00 90.56 93 THR A N 1
ATOM 696 C CA . THR A 1 93 ? -4.341 -6.675 -11.055 1.00 90.56 93 THR A CA 1
ATOM 697 C C . THR A 1 93 ? -4.193 -8.194 -10.968 1.00 90.56 93 THR A C 1
ATOM 699 O O . THR A 1 93 ? -5.171 -8.930 -11.084 1.00 90.56 93 THR A O 1
ATOM 702 N N . SER A 1 94 ? -2.969 -8.670 -10.736 1.00 88.06 94 SER A N 1
ATOM 703 C CA . SER A 1 94 ? -2.652 -10.048 -10.380 1.00 88.06 94 SER A CA 1
ATOM 704 C C . SER A 1 94 ? -1.243 -10.159 -9.814 1.00 88.06 94 SER A C 1
ATOM 706 O O . SER A 1 94 ? -0.388 -9.345 -10.163 1.00 88.06 94 SER A O 1
ATOM 708 N N . ALA A 1 95 ? -0.990 -11.184 -9.006 1.00 84.75 95 ALA A N 1
ATOM 709 C CA . ALA A 1 95 ? 0.313 -11.446 -8.409 1.00 84.75 95 ALA A CA 1
ATOM 710 C C . ALA A 1 95 ? 0.693 -12.930 -8.503 1.00 84.75 95 ALA A C 1
ATOM 712 O O . ALA A 1 95 ? -0.164 -13.812 -8.466 1.00 84.75 95 ALA A O 1
ATOM 713 N N . PHE A 1 96 ? 1.997 -13.194 -8.591 1.00 80.81 96 PHE A N 1
ATOM 714 C CA . PHE A 1 96 ? 2.573 -14.534 -8.500 1.00 80.81 96 PHE A CA 1
ATOM 715 C C . PHE A 1 96 ? 3.495 -14.603 -7.276 1.00 80.81 96 PHE A C 1
ATOM 717 O O . PHE A 1 96 ? 4.368 -13.742 -7.133 1.00 80.81 96 PHE A O 1
ATOM 724 N N . PRO A 1 97 ? 3.355 -15.607 -6.394 1.00 70.94 97 PRO A N 1
ATOM 725 C CA . PRO A 1 97 ? 4.263 -15.779 -5.265 1.00 70.94 97 PRO A CA 1
ATOM 726 C C . PRO A 1 97 ? 5.699 -16.060 -5.736 1.00 70.94 97 PRO A C 1
ATOM 728 O O . PRO A 1 97 ? 5.985 -17.112 -6.312 1.00 70.94 97 PRO A O 1
ATOM 731 N N . TYR A 1 98 ? 6.623 -15.133 -5.461 1.00 62.84 98 TYR A N 1
ATOM 732 C CA . TYR A 1 98 ? 8.017 -15.218 -5.921 1.00 62.84 98 TYR A CA 1
ATOM 733 C C . TYR A 1 98 ? 8.758 -16.458 -5.397 1.00 62.84 98 TYR A C 1
ATOM 735 O O . TYR A 1 98 ? 9.453 -17.130 -6.158 1.00 62.84 98 TYR A O 1
ATOM 743 N N . MET A 1 99 ? 8.558 -16.817 -4.121 1.00 58.78 99 MET A N 1
ATOM 744 C CA . MET A 1 99 ? 9.215 -17.969 -3.477 1.00 58.78 99 MET A CA 1
ATOM 745 C C . MET A 1 99 ? 8.842 -19.330 -4.084 1.00 58.78 99 MET A C 1
ATOM 747 O O . MET A 1 99 ? 9.492 -20.327 -3.789 1.00 58.78 99 MET A O 1
ATOM 751 N N . MET A 1 100 ? 7.831 -19.393 -4.953 1.00 55.03 100 MET A N 1
ATOM 752 C CA . MET A 1 100 ? 7.457 -20.612 -5.673 1.00 55.03 100 MET A CA 1
ATOM 753 C C . MET A 1 100 ? 7.998 -20.602 -7.104 1.00 55.03 100 MET A C 1
ATOM 755 O O . MET A 1 100 ? 7.296 -20.964 -8.044 1.00 55.03 100 MET A O 1
ATOM 759 N N . SER A 1 101 ? 9.234 -20.148 -7.285 1.00 53.59 101 SER A N 1
ATOM 760 C CA . SER A 1 101 ? 9.921 -20.181 -8.576 1.00 53.59 101 SER A CA 1
ATOM 761 C C . SER A 1 101 ? 10.981 -21.270 -8.540 1.00 53.59 101 SER A C 1
ATOM 763 O O . SER A 1 101 ? 11.916 -21.206 -7.747 1.00 53.59 101 SER A O 1
ATOM 765 N N . LYS A 1 102 ? 10.854 -22.283 -9.398 1.00 55.28 102 LYS A N 1
ATOM 766 C CA . LYS A 1 102 ? 11.904 -23.288 -9.574 1.00 55.28 102 LYS A CA 1
ATOM 767 C C . LYS A 1 102 ? 12.898 -22.773 -10.609 1.00 55.28 102 LYS A C 1
ATOM 769 O O . LYS A 1 102 ? 12.508 -22.471 -11.740 1.00 55.28 102 LYS A O 1
ATOM 774 N N . VAL A 1 103 ? 14.174 -22.696 -10.235 1.00 57.03 103 VAL A N 1
ATOM 775 C CA . VAL A 1 103 ? 15.263 -22.476 -11.193 1.00 57.03 103 VAL A CA 1
ATOM 776 C C . VAL A 1 103 ? 15.443 -23.775 -11.976 1.00 57.03 103 VAL A C 1
ATOM 778 O O . VAL A 1 103 ? 15.812 -24.808 -11.425 1.00 57.03 103 VAL A O 1
ATOM 781 N N . MET A 1 104 ? 15.113 -23.741 -13.262 1.00 56.12 104 MET A N 1
ATOM 782 C CA . MET A 1 104 ? 15.150 -24.882 -14.183 1.00 56.12 104 MET A CA 1
ATOM 783 C C . MET A 1 104 ? 16.440 -24.902 -15.028 1.00 56.12 104 MET A C 1
ATOM 785 O O . MET A 1 104 ? 16.490 -25.566 -16.061 1.00 56.12 104 MET A O 1
ATOM 789 N N . GLY A 1 105 ? 17.470 -24.155 -14.617 1.00 55.72 105 GLY A N 1
ATOM 790 C CA . GLY A 1 105 ? 18.738 -23.971 -15.330 1.00 55.72 105 GLY A CA 1
ATOM 791 C C . GLY A 1 105 ? 19.064 -22.493 -15.566 1.00 55.72 105 GLY A C 1
ATOM 792 O O . GLY A 1 105 ? 18.378 -21.609 -15.051 1.00 55.72 105 GLY A O 1
ATOM 793 N N . PHE A 1 106 ? 20.103 -22.218 -16.362 1.00 49.31 106 PHE A N 1
ATOM 794 C CA . PHE A 1 106 ? 20.551 -20.853 -16.663 1.00 49.31 106 PHE A CA 1
ATOM 795 C C . PHE A 1 106 ? 19.399 -20.028 -17.262 1.00 49.31 106 PHE A C 1
ATOM 797 O O . PHE A 1 106 ? 18.880 -20.367 -18.327 1.00 49.31 106 PHE A O 1
ATOM 804 N N . ARG A 1 107 ? 18.971 -18.973 -16.554 1.00 55.94 107 ARG A N 1
ATOM 805 C CA . ARG A 1 107 ? 17.889 -18.046 -16.952 1.00 55.94 107 ARG A CA 1
ATOM 806 C C . ARG A 1 107 ? 16.504 -18.665 -17.190 1.00 55.94 107 ARG A C 1
ATOM 808 O O . ARG A 1 107 ? 15.637 -18.011 -17.764 1.00 55.94 107 ARG A O 1
ATOM 815 N N . LYS A 1 108 ? 16.250 -19.899 -16.747 1.00 56.34 108 LYS A N 1
ATOM 816 C CA . LYS A 1 108 ? 14.925 -20.526 -16.862 1.00 56.34 108 LYS A CA 1
ATOM 817 C C . LYS A 1 108 ? 14.243 -20.546 -15.505 1.00 56.34 108 LYS A C 1
ATOM 819 O O . LYS A 1 108 ? 14.503 -21.426 -14.690 1.00 56.34 108 LYS A O 1
ATOM 824 N N . PHE A 1 109 ? 13.344 -19.597 -15.283 1.00 62.06 109 PHE A N 1
ATOM 825 C CA . PHE A 1 109 ? 12.465 -19.589 -14.119 1.00 62.06 109 PHE A CA 1
ATOM 826 C C . PHE A 1 109 ? 11.130 -20.222 -14.491 1.00 62.06 109 PHE A C 1
ATOM 828 O O . PHE A 1 109 ? 10.510 -19.848 -15.486 1.00 62.06 109 PHE A O 1
ATOM 835 N N . LYS A 1 110 ? 10.677 -21.188 -13.692 1.00 63.03 110 LYS A N 1
ATOM 836 C CA . LYS A 1 110 ? 9.304 -21.683 -13.757 1.00 63.03 110 LYS A CA 1
ATOM 837 C C . LYS A 1 110 ? 8.586 -21.261 -12.486 1.00 63.03 110 LYS A C 1
ATOM 839 O O . LYS A 1 110 ? 8.866 -21.811 -11.423 1.00 63.03 110 LYS A O 1
ATOM 844 N N . HIS A 1 111 ? 7.652 -20.320 -12.600 1.00 61.66 111 HIS A N 1
ATOM 845 C CA . HIS A 1 111 ? 6.691 -20.079 -11.530 1.00 61.66 111 HIS A CA 1
ATOM 846 C C . HIS A 1 111 ? 5.794 -21.311 -11.385 1.00 61.66 111 HIS A C 1
ATOM 848 O O . HIS A 1 111 ? 5.187 -21.777 -12.348 1.00 61.66 111 HIS A O 1
ATOM 854 N N . THR A 1 112 ? 5.752 -21.861 -10.178 1.00 63.84 112 THR A N 1
ATOM 855 C CA . THR A 1 112 ? 4.892 -22.984 -9.789 1.00 63.84 112 THR A CA 1
ATOM 856 C C . THR A 1 112 ? 3.792 -22.559 -8.818 1.00 63.84 112 THR A C 1
ATOM 858 O O . THR A 1 112 ? 3.007 -23.401 -8.398 1.00 63.84 112 THR A O 1
ATOM 861 N N . GLY A 1 113 ? 3.744 -21.279 -8.437 1.00 64.44 113 GLY A N 1
ATOM 862 C CA . GLY A 1 113 ? 2.670 -20.714 -7.621 1.00 64.44 113 GLY A CA 1
ATOM 863 C C . GLY A 1 113 ? 1.429 -20.383 -8.451 1.00 64.44 113 GLY A C 1
ATOM 864 O O . GLY A 1 113 ? 1.531 -20.061 -9.637 1.00 64.44 113 GLY A O 1
ATOM 865 N N . ASN A 1 114 ? 0.261 -20.436 -7.813 1.00 73.06 114 ASN A N 1
ATOM 866 C CA . ASN A 1 114 ? -0.982 -19.984 -8.430 1.00 73.06 114 ASN A CA 1
ATOM 867 C C . ASN A 1 114 ? -0.971 -18.463 -8.615 1.00 73.06 114 ASN A C 1
ATOM 869 O O . ASN A 1 114 ? -0.365 -17.724 -7.838 1.00 73.06 114 ASN A O 1
ATOM 873 N N . LYS A 1 115 ? -1.656 -18.006 -9.665 1.00 81.00 115 LYS A N 1
ATOM 874 C CA . LYS A 1 115 ? -1.926 -16.589 -9.891 1.00 81.00 115 LYS A CA 1
ATOM 875 C C . LYS A 1 115 ? -2.977 -16.132 -8.885 1.00 81.00 115 LYS A C 1
ATOM 877 O O . LYS A 1 115 ? -4.128 -16.552 -8.971 1.00 81.00 115 LYS A O 1
ATOM 882 N N . GLU A 1 116 ? -2.599 -15.230 -7.996 1.00 83.69 116 GLU A N 1
ATOM 883 C CA . GLU A 1 116 ? -3.537 -14.565 -7.100 1.00 83.69 116 GLU A CA 1
ATOM 884 C C . GLU A 1 116 ? -4.146 -13.355 -7.810 1.00 83.69 116 GLU A C 1
ATOM 886 O O . GLU A 1 116 ? -3.450 -12.596 -8.494 1.00 83.69 116 GLU A O 1
ATOM 891 N N . THR A 1 117 ? -5.460 -13.185 -7.678 1.00 88.50 117 THR A N 1
ATOM 892 C CA . THR A 1 117 ? -6.209 -12.100 -8.324 1.00 88.50 117 THR A CA 1
ATOM 893 C C . THR A 1 117 ? -7.017 -11.343 -7.267 1.00 88.50 117 THR A C 1
ATOM 895 O O . THR A 1 117 ? -7.705 -11.988 -6.474 1.00 88.50 117 THR A O 1
ATOM 898 N N . PRO A 1 118 ? -6.953 -9.998 -7.224 1.00 91.75 118 PRO A N 1
ATOM 899 C CA . PRO A 1 118 ? -7.750 -9.209 -6.290 1.00 91.75 118 PRO A CA 1
ATOM 900 C C . PRO A 1 118 ? -9.265 -9.424 -6.467 1.00 91.75 118 PRO A C 1
ATOM 902 O O . PRO A 1 118 ? -9.710 -9.751 -7.571 1.00 91.75 118 PRO A O 1
ATOM 905 N N . PRO A 1 119 ? -10.076 -9.178 -5.421 1.00 92.88 119 PRO A N 1
ATOM 906 C CA . PRO A 1 119 ? -11.534 -9.183 -5.522 1.00 92.88 119 PRO A CA 1
ATOM 907 C C . PRO A 1 119 ? -12.073 -8.290 -6.647 1.00 92.88 119 PRO A C 1
ATOM 909 O O . PRO A 1 119 ? -11.505 -7.237 -6.962 1.00 92.88 119 PRO A O 1
ATOM 912 N N . ALA A 1 120 ? -13.205 -8.693 -7.229 1.00 94.44 120 ALA A N 1
ATOM 913 C CA . ALA A 1 120 ? -13.801 -8.038 -8.393 1.00 94.44 120 ALA A CA 1
ATOM 914 C C . ALA A 1 120 ? -14.123 -6.554 -8.149 1.00 94.44 120 ALA A C 1
ATOM 916 O O . ALA A 1 120 ? -14.011 -5.736 -9.062 1.00 94.44 120 ALA A O 1
ATOM 917 N N . GLU A 1 121 ? -14.482 -6.180 -6.921 1.00 94.50 121 GLU A N 1
ATOM 918 C CA . GLU A 1 121 ? -14.771 -4.794 -6.559 1.00 94.50 121 GLU A CA 1
ATOM 919 C C . GLU A 1 121 ? -13.538 -3.897 -6.691 1.00 94.50 121 GLU A C 1
ATOM 921 O O . GLU A 1 121 ? -13.654 -2.785 -7.209 1.00 94.50 121 GLU A O 1
ATOM 926 N N . LEU A 1 122 ? -12.357 -4.393 -6.301 1.00 94.31 122 LEU A N 1
ATOM 927 C CA . LEU A 1 122 ? -11.098 -3.664 -6.465 1.00 94.31 122 LEU A CA 1
ATOM 928 C C . LEU A 1 122 ? -10.706 -3.582 -7.941 1.00 94.31 122 LEU A C 1
ATOM 930 O O . LEU A 1 122 ? -10.327 -2.516 -8.415 1.00 94.31 122 LEU A O 1
ATOM 934 N N . LEU A 1 123 ? -10.867 -4.667 -8.705 1.00 95.31 123 LEU A N 1
ATOM 935 C CA . LEU A 1 123 ? -10.599 -4.654 -10.149 1.00 95.31 123 LEU A CA 1
ATOM 936 C C . LEU A 1 123 ? -11.504 -3.670 -10.903 1.00 95.31 123 LEU A C 1
ATOM 938 O O . LEU A 1 123 ? -11.062 -3.004 -11.843 1.00 95.31 123 LEU A O 1
ATOM 942 N N . ARG A 1 124 ? -12.761 -3.527 -10.473 1.00 96.06 124 ARG A N 1
ATOM 943 C CA . ARG A 1 124 ? -13.677 -2.516 -11.011 1.00 96.06 124 ARG A CA 1
ATOM 944 C C . ARG A 1 124 ? -13.199 -1.098 -10.697 1.00 96.06 124 ARG A C 1
ATOM 946 O O . ARG A 1 124 ? -13.244 -0.253 -11.587 1.00 96.06 124 ARG A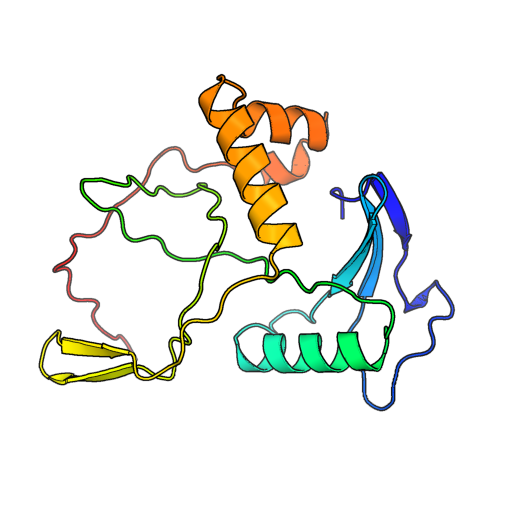 O 1
ATOM 953 N N . ALA A 1 125 ? -12.693 -0.849 -9.487 1.00 93.38 125 ALA A N 1
ATOM 954 C CA . ALA A 1 125 ? -12.088 0.438 -9.141 1.00 93.38 125 ALA A CA 1
ATOM 955 C C . ALA A 1 125 ? -10.853 0.740 -10.012 1.00 93.38 125 ALA A C 1
ATOM 957 O O . ALA A 1 125 ? -10.731 1.844 -10.536 1.00 93.38 125 ALA A O 1
ATOM 958 N N . VAL A 1 126 ? -9.993 -0.257 -10.265 1.00 94.00 126 VAL A N 1
ATOM 959 C CA . VAL A 1 126 ? -8.851 -0.118 -11.189 1.00 94.00 126 VAL A CA 1
ATOM 960 C C . VAL A 1 126 ? -9.315 0.186 -12.615 1.00 94.00 126 VAL A C 1
ATOM 962 O O . VAL A 1 126 ? -8.736 1.042 -13.278 1.00 94.00 126 VAL A O 1
ATOM 965 N N . THR A 1 127 ? -10.377 -0.470 -13.085 1.00 95.38 127 THR A N 1
ATOM 966 C CA . THR A 1 127 ? -10.948 -0.226 -14.421 1.00 95.38 127 THR A CA 1
ATOM 967 C C . THR A 1 127 ? -11.447 1.212 -14.555 1.00 95.38 127 THR A C 1
ATOM 969 O O . THR A 1 127 ? -11.200 1.863 -15.570 1.00 95.38 127 THR A O 1
ATOM 972 N N . GLU A 1 128 ? -12.116 1.735 -13.525 1.00 93.12 128 GLU A N 1
ATOM 973 C CA . GLU A 1 128 ? -12.576 3.123 -13.509 1.00 93.12 128 GLU A CA 1
ATOM 974 C C . GLU A 1 128 ? -11.405 4.112 -13.474 1.00 93.12 128 GLU A C 1
ATOM 976 O O . GLU A 1 128 ? -11.395 5.069 -14.248 1.00 93.12 128 GLU A O 1
ATOM 981 N N . LEU A 1 129 ? -10.373 3.844 -12.669 1.00 91.00 129 LEU A N 1
ATOM 982 C CA . LEU A 1 129 ? -9.155 4.654 -12.658 1.00 91.00 129 LEU A CA 1
ATOM 983 C C . LEU A 1 129 ? -8.493 4.677 -14.044 1.00 91.00 129 LEU A C 1
ATOM 985 O O . LEU A 1 129 ? -8.214 5.744 -14.582 1.00 91.00 129 LEU A O 1
ATOM 989 N N . GLN A 1 130 ? -8.319 3.516 -14.682 1.00 91.19 130 GLN A N 1
ATOM 990 C CA . GLN A 1 130 ? -7.789 3.427 -16.048 1.00 91.19 130 GLN A CA 1
ATOM 991 C C . GLN A 1 130 ? -8.639 4.219 -17.049 1.00 91.19 130 GLN A C 1
ATOM 993 O O . GLN A 1 130 ? -8.101 4.854 -17.957 1.00 91.19 130 GLN A O 1
ATOM 998 N N . ARG A 1 131 ? -9.967 4.199 -16.890 1.00 92.81 131 ARG A N 1
ATOM 999 C CA . ARG A 1 131 ? -10.900 4.967 -17.719 1.00 92.81 131 ARG A CA 1
ATOM 1000 C C . ARG A 1 131 ? -10.683 6.477 -17.563 1.00 92.81 131 ARG A C 1
ATOM 1002 O O . ARG A 1 131 ? -10.761 7.188 -18.562 1.00 92.81 131 ARG A O 1
ATOM 1009 N N . GLN A 1 132 ? -10.419 6.963 -16.351 1.00 89.69 132 GLN A N 1
ATOM 1010 C CA . GLN A 1 132 ? -10.119 8.376 -16.082 1.00 89.69 132 GLN A CA 1
ATOM 1011 C C . GLN A 1 132 ? -8.761 8.788 -16.656 1.00 89.69 132 GLN A C 1
ATOM 1013 O O . GLN A 1 132 ? -8.682 9.777 -17.382 1.00 89.69 132 GLN A O 1
ATOM 1018 N N . LEU A 1 133 ? -7.724 7.972 -16.445 1.00 88.44 133 LEU A N 1
ATOM 1019 C CA . LEU A 1 133 ? -6.386 8.222 -16.993 1.00 88.44 133 LEU A CA 1
ATOM 1020 C C . LEU A 1 133 ? -6.407 8.305 -18.530 1.00 88.44 133 LEU A C 1
ATOM 1022 O O . LEU A 1 133 ? -5.837 9.217 -19.120 1.00 88.44 133 LEU A O 1
ATOM 1026 N N . ARG A 1 134 ? -7.156 7.416 -19.200 1.00 89.56 134 ARG A N 1
ATOM 1027 C CA . ARG A 1 134 ? -7.347 7.457 -20.665 1.00 89.56 134 ARG A CA 1
ATOM 1028 C C . ARG A 1 134 ? -8.084 8.702 -21.162 1.00 89.56 134 ARG A C 1
ATOM 1030 O O . ARG A 1 134 ? -7.970 9.034 -22.337 1.00 89.56 134 ARG A O 1
ATOM 1037 N N . ARG A 1 135 ? -8.854 9.372 -20.301 1.00 89.62 135 ARG A N 1
ATOM 1038 C CA . ARG A 1 135 ? -9.526 10.641 -20.619 1.00 89.62 135 ARG A CA 1
ATOM 1039 C C . ARG A 1 135 ? -8.649 11.872 -20.390 1.00 89.62 135 ARG A C 1
ATOM 1041 O O . ARG A 1 135 ? -9.127 12.981 -20.603 1.00 89.62 135 ARG A O 1
ATOM 1048 N N . GLY A 1 136 ? -7.391 11.687 -19.997 1.00 85.50 136 GLY A N 1
ATOM 1049 C CA . GLY A 1 136 ? -6.430 12.773 -19.820 1.00 85.50 136 GLY A CA 1
ATOM 1050 C C . GLY A 1 136 ? -6.341 13.311 -18.395 1.00 85.50 136 GLY A C 1
ATOM 1051 O O . GLY A 1 136 ? -5.644 14.295 -18.176 1.00 85.50 136 GLY A O 1
ATOM 1052 N N . THR A 1 137 ? -7.003 12.685 -17.416 1.00 83.56 137 THR A N 1
ATOM 1053 C CA . THR A 1 137 ? -6.713 12.972 -16.008 1.00 83.56 137 THR A CA 1
ATOM 1054 C C . THR A 1 137 ? -5.303 12.472 -15.695 1.00 83.56 137 THR A C 1
ATOM 1056 O O . THR A 1 137 ? -5.043 11.279 -15.849 1.00 83.56 137 THR A O 1
ATOM 1059 N N . SER A 1 138 ? -4.388 13.346 -15.263 1.00 81.94 138 SER A N 1
ATOM 1060 C CA . SER A 1 138 ? -3.070 12.883 -14.814 1.00 81.94 138 SER A CA 1
ATOM 1061 C C . SER A 1 138 ? -3.171 12.265 -13.418 1.00 81.94 138 SER A C 1
ATOM 1063 O O . SER A 1 138 ? -3.847 12.796 -12.533 1.00 81.94 138 SER A O 1
ATOM 1065 N N . LEU A 1 139 ? -2.452 11.160 -13.198 1.00 76.88 139 LEU A N 1
ATOM 1066 C CA . LEU A 1 139 ? -2.256 10.605 -11.860 1.00 76.88 139 LEU A CA 1
ATOM 1067 C C . LEU A 1 139 ? -1.589 11.637 -10.940 1.00 76.88 139 LEU A C 1
ATOM 1069 O O . LEU A 1 139 ? -1.942 11.719 -9.770 1.00 76.88 139 LEU A O 1
ATOM 1073 N N . GLU A 1 140 ? -0.678 12.459 -11.469 1.00 75.31 140 GLU A N 1
ATOM 1074 C CA . GLU A 1 140 ? -0.043 13.540 -10.710 1.00 75.31 140 GLU A CA 1
ATOM 1075 C C . GLU A 1 140 ? -1.069 14.552 -10.231 1.00 75.31 140 GLU A C 1
ATOM 1077 O O . GLU A 1 140 ? -1.031 14.905 -9.065 1.00 75.31 140 GLU A O 1
ATOM 1082 N N . GLN A 1 141 ? -2.037 14.927 -11.071 1.00 76.62 141 GLN A N 1
ATOM 1083 C CA . GLN A 1 141 ? -3.112 15.849 -10.691 1.00 76.62 141 GLN A CA 1
ATOM 1084 C C . GLN A 1 141 ? -4.055 15.244 -9.646 1.00 76.62 141 GLN A C 1
ATOM 1086 O O . GLN A 1 141 ? -4.504 15.942 -8.737 1.00 76.62 141 GLN A O 1
ATOM 1091 N N . ILE A 1 142 ? -4.353 13.944 -9.750 1.00 76.88 142 ILE A N 1
ATOM 1092 C CA . ILE A 1 142 ? -5.132 13.229 -8.726 1.00 76.88 142 ILE A CA 1
ATOM 1093 C C . ILE A 1 142 ? -4.368 13.252 -7.400 1.00 76.88 142 ILE A C 1
ATOM 1095 O O . ILE A 1 142 ? -4.933 13.596 -6.364 1.00 76.88 142 ILE A O 1
ATOM 1099 N N . MET A 1 143 ? -3.073 12.934 -7.437 1.00 73.69 143 MET A N 1
ATOM 1100 C CA . MET A 1 143 ? -2.203 12.981 -6.267 1.00 73.69 143 MET A CA 1
ATOM 1101 C C . MET A 1 143 ? -2.067 14.409 -5.722 1.00 73.69 143 MET A C 1
ATOM 1103 O O . MET A 1 143 ? -2.162 14.593 -4.519 1.00 73.69 143 MET A O 1
ATOM 1107 N N . ASP A 1 144 ? -1.899 15.426 -6.570 1.00 73.06 144 ASP A N 1
ATOM 1108 C CA . ASP A 1 144 ? -1.845 16.845 -6.192 1.00 73.06 144 ASP A CA 1
ATOM 1109 C C . ASP A 1 144 ? -3.098 17.247 -5.412 1.00 73.06 144 ASP A C 1
ATOM 1111 O O . ASP A 1 144 ? -3.006 17.869 -4.356 1.00 73.06 144 ASP A O 1
ATOM 1115 N N . GLY A 1 145 ? -4.272 16.853 -5.912 1.00 73.50 145 GLY A N 1
ATOM 1116 C CA . GLY A 1 145 ? -5.549 17.110 -5.254 1.00 73.50 145 GLY A CA 1
ATOM 1117 C C . GLY A 1 145 ? -5.689 16.391 -3.911 1.00 73.50 145 GLY A C 1
ATOM 1118 O O . GLY A 1 145 ? -6.207 16.979 -2.966 1.00 73.50 145 GLY A O 1
ATOM 1119 N N . MET A 1 146 ? -5.200 15.149 -3.807 1.00 69.50 146 MET A N 1
ATOM 1120 C CA . MET A 1 146 ? -5.232 14.363 -2.564 1.00 69.50 146 MET A CA 1
ATOM 1121 C C . MET A 1 146 ? -4.231 14.867 -1.517 1.00 69.50 146 MET A C 1
ATOM 1123 O O . MET A 1 146 ? -4.532 14.892 -0.326 1.00 69.50 146 MET A O 1
ATOM 1127 N N . PHE A 1 147 ? -3.034 15.268 -1.946 1.00 65.38 147 PHE A N 1
ATOM 1128 C CA . PHE A 1 147 ? -1.962 15.693 -1.050 1.00 65.38 147 PHE A CA 1
ATOM 1129 C C . PHE A 1 147 ? -1.981 17.205 -0.756 1.00 65.38 147 PHE A C 1
ATOM 1131 O O . PHE A 1 147 ? -1.354 17.627 0.209 1.00 65.38 147 PHE A O 1
ATOM 1138 N N . GLY A 1 148 ? -2.714 18.045 -1.496 1.00 65.12 148 GLY A N 1
ATOM 1139 C CA . GLY A 1 148 ? -2.820 19.487 -1.221 1.00 65.12 148 GLY A CA 1
ATOM 1140 C C . GLY A 1 148 ? -1.458 20.190 -1.023 1.00 65.12 148 GLY A C 1
ATOM 1141 O O . GLY A 1 148 ? -0.477 19.864 -1.686 1.00 65.12 148 GLY A O 1
ATOM 1142 N N . GLN A 1 149 ? -1.370 21.134 -0.069 1.00 53.84 149 GLN A N 1
ATOM 1143 C CA . GLN A 1 149 ? -0.116 21.793 0.371 1.00 53.84 149 GLN A CA 1
ATOM 1144 C C . GLN A 1 149 ? 0.783 20.902 1.263 1.00 53.84 149 GLN A C 1
ATOM 1146 O O . GLN A 1 149 ? 1.665 21.412 1.956 1.00 53.84 149 GLN A O 1
ATOM 1151 N N . LYS A 1 150 ? 0.585 19.579 1.308 1.00 61.38 150 LYS A N 1
ATOM 1152 C CA . LYS A 1 150 ? 1.369 18.671 2.167 1.00 61.38 150 LYS A CA 1
ATOM 1153 C C . LYS A 1 150 ? 2.712 18.357 1.500 1.00 61.38 150 LYS A C 1
ATOM 1155 O O . LYS A 1 150 ? 2.975 17.257 1.016 1.00 61.38 150 LYS A O 1
ATOM 1160 N N . THR A 1 151 ? 3.564 19.378 1.450 1.00 60.88 151 THR A N 1
ATOM 1161 C CA . THR A 1 151 ? 4.814 19.429 0.678 1.00 60.88 151 THR A CA 1
ATOM 1162 C C . THR A 1 151 ? 5.911 18.513 1.217 1.00 60.88 151 THR A C 1
ATOM 1164 O O . THR A 1 151 ? 6.716 18.007 0.439 1.00 60.88 151 THR A O 1
ATOM 1167 N N . LYS A 1 152 ? 5.911 18.203 2.519 1.00 72.00 152 LYS A N 1
ATOM 1168 C CA . LYS A 1 152 ? 7.015 17.467 3.160 1.00 72.00 152 LYS A CA 1
ATOM 1169 C C . LYS A 1 152 ? 7.258 16.071 2.585 1.00 72.00 152 LYS A C 1
ATOM 1171 O O . LYS A 1 152 ? 8.406 15.678 2.433 1.00 72.00 152 LYS A O 1
ATOM 1176 N N . LEU A 1 153 ? 6.216 15.305 2.250 1.00 73.19 153 LEU A N 1
ATOM 1177 C CA . LEU A 1 153 ? 6.420 13.962 1.681 1.00 73.19 153 LEU A CA 1
ATOM 1178 C C . LEU A 1 153 ? 7.018 14.020 0.273 1.00 73.19 153 LEU A C 1
ATOM 1180 O O . LEU A 1 153 ? 7.821 13.163 -0.071 1.00 73.19 153 LEU A O 1
ATOM 1184 N N . ARG A 1 154 ? 6.674 15.045 -0.512 1.00 72.38 154 ARG A N 1
ATOM 1185 C CA . ARG A 1 154 ? 7.266 15.273 -1.837 1.00 72.38 154 ARG A CA 1
ATOM 1186 C C . ARG A 1 154 ? 8.699 15.767 -1.763 1.00 72.38 154 ARG A C 1
ATOM 1188 O O . ARG A 1 154 ? 9.495 15.421 -2.622 1.00 72.38 154 ARG A O 1
ATOM 1195 N N . GLU A 1 155 ? 9.018 16.550 -0.739 1.00 77.44 155 GLU A N 1
ATOM 1196 C CA . GLU A 1 155 ? 10.388 16.982 -0.461 1.00 77.44 155 GLU A CA 1
ATOM 1197 C C . GLU A 1 155 ? 11.273 15.802 -0.033 1.00 77.44 155 GLU A C 1
ATOM 1199 O O . GLU A 1 155 ? 12.432 15.732 -0.430 1.00 77.44 155 GLU A O 1
ATOM 1204 N N . ILE A 1 156 ? 10.731 14.861 0.750 1.00 82.19 156 ILE A N 1
ATOM 1205 C CA . ILE A 1 156 ? 11.477 13.696 1.253 1.00 82.19 156 ILE A CA 1
ATOM 1206 C C . ILE A 1 156 ? 11.564 12.576 0.203 1.00 82.19 156 ILE A C 1
ATOM 1208 O O . ILE A 1 156 ? 12.593 11.910 0.107 1.00 82.19 156 ILE A O 1
ATOM 1212 N N . TYR A 1 157 ? 10.505 12.367 -0.585 1.00 79.81 157 TYR A N 1
ATOM 1213 C CA . TYR A 1 157 ? 10.413 11.318 -1.606 1.00 79.81 157 TYR A CA 1
ATOM 1214 C C . TYR A 1 157 ? 10.106 11.897 -2.998 1.00 79.81 157 TYR A C 1
ATOM 1216 O O . TYR A 1 157 ? 9.070 11.570 -3.588 1.00 79.81 157 TYR A O 1
ATOM 1224 N N . PRO A 1 158 ? 10.968 12.779 -3.537 1.00 80.69 158 PRO A N 1
ATOM 1225 C CA . PRO A 1 158 ? 10.773 13.316 -4.872 1.00 80.69 158 PRO A CA 1
ATOM 1226 C C . PRO A 1 158 ? 10.985 12.221 -5.916 1.00 80.69 158 PRO A C 1
ATOM 1228 O O . PRO A 1 158 ? 11.757 11.276 -5.718 1.00 80.69 158 PRO A O 1
ATOM 1231 N N . ARG A 1 159 ? 10.344 12.387 -7.075 1.00 82.56 159 ARG A N 1
ATOM 1232 C CA . ARG A 1 159 ? 10.727 11.605 -8.248 1.00 82.56 159 ARG A CA 1
ATOM 1233 C C . ARG A 1 159 ? 12.179 11.960 -8.600 1.00 82.56 159 ARG A C 1
ATOM 1235 O O . ARG A 1 159 ? 12.485 13.152 -8.684 1.00 82.56 159 ARG A O 1
ATOM 1242 N N . PRO A 1 160 ? 13.075 10.974 -8.766 1.00 85.19 160 PRO A N 1
ATOM 1243 C CA . PRO A 1 160 ? 14.457 11.264 -9.117 1.00 85.19 160 PRO A CA 1
ATOM 1244 C C . PRO A 1 160 ? 14.525 11.920 -10.501 1.00 85.19 160 PRO A C 1
ATOM 1246 O O . PRO A 1 160 ? 13.739 11.592 -11.389 1.00 85.19 160 PRO A O 1
ATOM 1249 N N . SER A 1 161 ? 15.456 12.862 -10.675 1.00 85.38 161 SER A N 1
ATOM 1250 C CA . SER A 1 161 ? 15.668 13.555 -11.954 1.00 85.38 161 SER A CA 1
ATOM 1251 C C . SER A 1 161 ? 16.306 12.658 -13.013 1.00 85.38 161 SER A C 1
ATOM 1253 O O . SER A 1 161 ? 16.104 12.874 -14.201 1.00 85.38 161 SER A O 1
ATOM 1255 N N . GLU A 1 162 ? 17.065 11.657 -12.570 1.00 87.88 162 GLU A N 1
ATOM 1256 C CA . GLU A 1 162 ? 17.777 10.698 -13.409 1.00 87.88 162 GLU A CA 1
ATOM 1257 C C . GLU A 1 162 ? 17.302 9.283 -13.069 1.00 87.88 162 GLU A C 1
ATOM 1259 O O . GLU A 1 162 ? 17.166 8.936 -11.892 1.00 87.88 162 GLU A O 1
ATOM 1264 N N . ASP A 1 163 ? 17.079 8.459 -14.094 1.00 85.94 163 ASP A N 1
ATOM 1265 C CA . ASP A 1 163 ? 16.682 7.057 -13.945 1.00 85.94 163 ASP A CA 1
ATOM 1266 C C . ASP A 1 163 ? 17.686 6.139 -14.657 1.00 85.94 163 ASP A C 1
ATOM 1268 O O . ASP A 1 163 ? 17.780 6.114 -15.889 1.00 85.94 163 ASP A O 1
ATOM 1272 N N . TYR A 1 164 ? 18.458 5.390 -13.868 1.00 84.75 164 TYR A N 1
ATOM 1273 C CA . TYR A 1 164 ? 19.509 4.503 -14.359 1.00 84.75 164 TYR A CA 1
ATOM 1274 C C . TYR A 1 164 ? 18.962 3.093 -14.573 1.00 84.75 164 TYR A C 1
ATOM 1276 O O . TYR A 1 164 ? 18.841 2.302 -13.636 1.00 84.75 164 TYR A O 1
ATOM 1284 N N . LEU A 1 165 ? 18.686 2.749 -15.831 1.00 84.00 165 LEU A N 1
ATOM 1285 C CA . LEU A 1 165 ? 18.314 1.386 -16.194 1.00 84.00 165 LEU A CA 1
ATOM 1286 C C . LEU A 1 165 ? 19.545 0.489 -16.334 1.00 84.00 165 LEU A C 1
ATOM 1288 O O . LEU A 1 165 ? 20.492 0.804 -17.056 1.00 84.00 165 LEU A O 1
ATOM 1292 N N . LEU A 1 166 ? 19.487 -0.678 -15.698 1.00 80.31 166 LEU A N 1
ATOM 1293 C CA . LEU A 1 166 ? 20.449 -1.751 -15.920 1.00 80.31 166 LEU A CA 1
ATOM 1294 C C . LEU A 1 166 ? 20.039 -2.577 -17.142 1.00 80.31 166 LEU A C 1
ATOM 1296 O O . LEU A 1 166 ? 18.851 -2.807 -17.383 1.00 80.31 166 LEU A O 1
ATOM 1300 N N . MET A 1 167 ? 21.025 -3.049 -17.910 1.00 78.25 167 MET A N 1
ATOM 1301 C CA . MET A 1 167 ? 20.746 -3.977 -19.004 1.00 78.25 167 MET A CA 1
ATOM 1302 C C . MET A 1 167 ? 20.166 -5.284 -18.458 1.00 78.25 167 MET A C 1
ATOM 1304 O O . MET A 1 167 ? 20.606 -5.791 -17.428 1.00 78.25 167 MET A O 1
ATOM 1308 N N . GLY A 1 168 ? 19.207 -5.869 -19.181 1.00 75.06 168 GLY A N 1
ATOM 1309 C CA . GLY A 1 168 ? 18.579 -7.135 -18.784 1.00 75.06 168 GLY A CA 1
ATOM 1310 C C . GLY A 1 168 ? 19.546 -8.324 -18.742 1.00 75.06 168 GLY A C 1
ATOM 1311 O O . GLY A 1 168 ? 19.212 -9.374 -18.192 1.00 75.06 168 GLY A O 1
ATOM 1312 N N . ASP A 1 169 ? 20.743 -8.180 -19.315 1.00 75.94 169 ASP A N 1
ATOM 1313 C CA . ASP A 1 16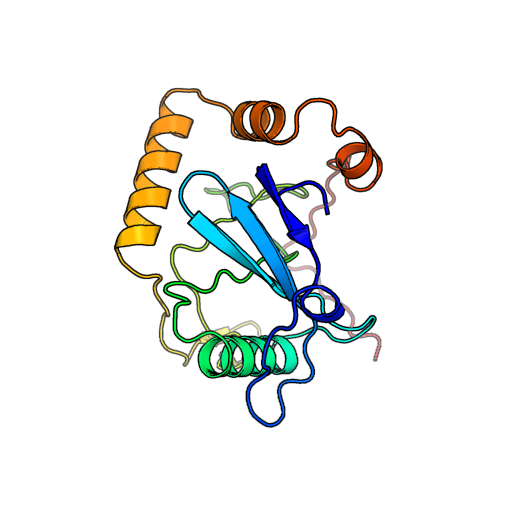9 ? 21.831 -9.145 -19.236 1.00 75.94 169 ASP A CA 1
ATOM 1314 C C . ASP A 1 169 ? 2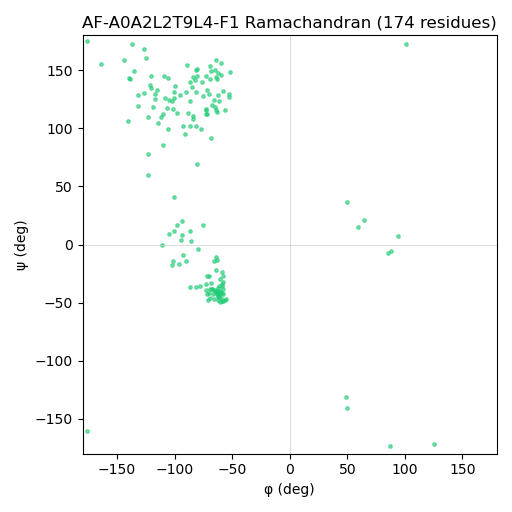2.976 -8.766 -18.298 1.00 75.94 169 ASP A C 1
ATOM 1316 O O . ASP A 1 169 ? 23.969 -9.493 -18.231 1.00 75.94 169 ASP A O 1
ATOM 1320 N N . TYR A 1 170 ? 22.798 -7.707 -17.511 1.00 77.44 170 TYR A N 1
ATOM 1321 C CA . TYR A 1 170 ? 23.724 -7.343 -16.456 1.00 77.44 170 TYR A CA 1
ATOM 1322 C C . TYR A 1 170 ? 23.809 -8.455 -15.402 1.00 77.44 170 TYR A C 1
ATOM 1324 O O . TYR A 1 170 ? 22.811 -8.865 -14.804 1.00 77.44 170 TYR A O 1
ATOM 1332 N N . PHE A 1 171 ? 25.022 -8.954 -15.169 1.00 72.38 171 PHE A N 1
ATOM 1333 C CA . PHE A 1 171 ? 25.291 -9.919 -14.111 1.00 72.38 171 PHE A CA 1
ATOM 1334 C C . PHE A 1 171 ? 25.514 -9.178 -12.796 1.00 72.38 171 PHE A C 1
ATOM 1336 O O . PHE A 1 171 ? 26.563 -8.566 -12.591 1.00 72.38 171 PHE A O 1
ATOM 1343 N N . HIS A 1 172 ? 24.540 -9.270 -11.893 1.00 70.75 172 HIS A N 1
ATOM 1344 C CA . HIS A 1 172 ? 24.746 -8.880 -10.505 1.00 70.75 172 HIS A CA 1
ATOM 1345 C C . HIS A 1 172 ? 25.778 -9.831 -9.893 1.00 70.75 172 HIS A C 1
ATOM 1347 O O . HIS A 1 172 ? 25.577 -11.046 -9.875 1.00 70.75 172 HIS A O 1
ATOM 1353 N N . LYS A 1 173 ? 26.919 -9.291 -9.460 1.00 67.44 173 LYS A N 1
ATOM 1354 C CA . LYS A 1 173 ? 27.853 -10.048 -8.629 1.00 67.44 173 LYS A CA 1
ATOM 1355 C C . LYS A 1 173 ? 27.216 -10.152 -7.249 1.00 67.44 173 LYS A C 1
ATOM 1357 O O . LYS A 1 173 ? 26.991 -9.123 -6.619 1.00 67.44 173 LYS A O 1
ATOM 1362 N N . ASP A 1 174 ? 26.911 -11.368 -6.816 1.00 55.59 174 ASP A N 1
ATOM 1363 C CA . ASP A 1 174 ? 26.532 -11.623 -5.431 1.00 55.59 174 ASP A CA 1
ATOM 1364 C C . ASP A 1 174 ? 27.784 -11.396 -4.570 1.00 55.59 174 ASP A C 1
ATOM 1366 O O . ASP A 1 174 ? 28.624 -12.284 -4.423 1.00 55.59 174 ASP A O 1
ATOM 1370 N N . GLU A 1 175 ? 27.968 -10.179 -4.062 1.00 46.47 175 GLU A N 1
ATOM 1371 C CA . GLU A 1 175 ? 28.860 -9.964 -2.925 1.00 46.47 175 GLU A CA 1
ATOM 1372 C C . GLU A 1 175 ? 28.097 -10.434 -1.684 1.00 46.47 175 GLU A C 1
ATOM 1374 O O . GLU A 1 175 ? 27.168 -9.772 -1.219 1.00 46.47 175 GLU A O 1
ATOM 1379 N N . GLY A 1 176 ? 28.415 -11.662 -1.265 1.00 39.03 176 GLY A N 1
ATOM 1380 C CA . GLY A 1 176 ?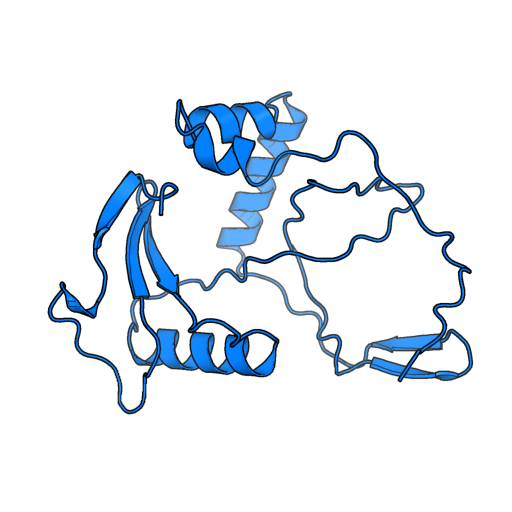 27.885 -12.298 -0.058 1.00 39.03 176 GLY A CA 1
ATOM 1381 C C . GLY A 1 176 ? 28.475 -11.741 1.227 1.00 39.03 176 GLY A C 1
ATOM 1382 O O . GLY A 1 176 ? 29.606 -11.207 1.188 1.00 39.03 176 GLY A O 1
#

Sequence (176 aa):
MDVLDEDYGTTEKANFVFGNNDENTYQLGRIGDHFVVINCPRTGEYGLIKACKTATSMKSTIPCIRYILLVGIGGGTPTTNVDIRLGDVAIGTSAFPYMMSKVMGFRKFKHTGNKETPPAELLRAVTELQRQLRRGTSLEQIMDGMFGQKTKLREIYPRPSEDYLLMGDYFHKDEG

Foldseek 3Di:
DQQAPFWPAKCVPVVQDFDPPQPWIWTWGHDVPDTDIDTDDDPPDDDDVSVVVNVVRCCRRPVPDPDDDDDDDDDDDADPVRGDFFPDDDDDQKDADPVQWDDPDDPDTDRPGDIGGDDPVVVVVVVVVVVVVVVVDDPVNVVCVSCPPVCVVCVVRPRDPDTDDDDPPDDDDPPD

InterPro domains:
  IPR035994 Nucleoside phosphorylase superfamily [G3DSA:3.40.50.1580] (2-167)
  IPR035994 Nucleoside phosphorylase superfamily [SSF53167] (20-136)
  IPR053137 Nucleotide-binding leucine-rich repeat (NLR)-like [PTHR46082] (21-166)

Nearest PDB structures (foldseek):
  2l3j-assembly1_A  TM=1.639E-01  e=7.357E-01  Rattus norvegicus